Protein AF-A0A8X6LR07-F1 (afdb_monomer)

Mean predicted aligned error: 13.35 Å

Organism: Trichonephila clavata (NCBI:txid2740835)

Foldseek 3Di:
DDQDDPDFEAWAKWWWQAWDWDDDPHDTFIWTKTARADKDFPDWDDCVPPVDTDTDIDGDDDPDDDDDDPFEQWAPWPFWDFQCVAPVDPADDDPPPDDPGRRPPPDQDDDPVPNDRDPPRRGITIDIRDHDDDADWDFDDADPVRRMTITTDRPRGDDHGGMYIGTDGSVDDDDPPDDPHPDDDPDDCVVVVPPDPVVVVVVVVVVVVVVVVVDPDPPQDPVNVPPPPPDPDDDDDDD

InterPro domains:
  IPR000597 Large ribosomal subunit protein uL3 [PF00297] (75-145)
  IPR002136 Large ribosomal subunit protein uL4 [PF00573] (186-237)
  IPR009000 Translation protein, beta-barrel domain superfamily [SSF50447] (7-181)
  IPR019927 Large ribosomal subunit protein uL3, bacteria/organella [PTHR11229] (74-186)
  IPR023574 Large ribosomal subunit protein uL4 domain superfamily [G3DSA:3.40.1370.10] (180-239)
  IPR023574 Large ribosomal subunit protein uL4 domain superfamily [SSF52166] (181-236)

Secondary structure (DSSP, 8-state):
---S-S--PPPEEEEEEEEEEEEETTEEEEEEEEE---EEEEEEE-HHHHSS-EEEEEES--SS--S------B-----EE-HHHHH------SSSS--S-TT-----S-STTT-SPPTT----EE-S-SB----SPPEEEEETTTTEEEEESS---S-TT-EEEE---TTSPPPTT--SSS------HHHHSS---HHHHHHHHHHHHHHHHT-S-----GGGGTT--S-SSPPPPP-

Nearest PDB structures (foldseek):
  7m4y-assembly1_D  TM=9.078E-01  e=1.295E-12  Acinetobacter baumannii AB0057
  8rdw-assembly1_Af  TM=8.552E-01  e=2.802E-12  Psychrobacter urativorans
  5o60-assembly1_D  TM=9.113E-01  e=1.175E-11  Mycolicibacterium smegmatis MC2 155
  8a3l-assembly1_d  TM=9.043E-01  e=3.171E-11  Escherichia coli K-12
  8apo-assembly1_Ab  TM=7.651E-01  e=5.739E-12  Polytomella magna

Structure (mmCIF, N/CA/C/O backbone):
data_AF-A0A8X6LR07-F1
#
_entry.id   AF-A0A8X6LR07-F1
#
loop_
_atom_site.group_PDB
_atom_site.id
_atom_site.type_symbol
_atom_site.label_atom_id
_atom_site.label_alt_id
_atom_site.label_comp_id
_atom_site.label_asym_id
_atom_site.label_entity_id
_atom_site.label_seq_id
_atom_site.pdbx_PDB_ins_code
_atom_site.Cartn_x
_atom_site.Cartn_y
_atom_site.Cartn_z
_atom_site.occupancy
_atom_site.B_iso_or_equiv
_atom_site.auth_seq_id
_atom_site.auth_comp_id
_atom_site.auth_asym_id
_atom_site.auth_atom_id
_atom_site.pdbx_PDB_model_num
ATOM 1 N N . MET A 1 1 ? -17.280 -22.584 -2.045 1.00 39.88 1 MET A N 1
ATOM 2 C CA . MET A 1 1 ? -16.210 -22.107 -1.135 1.00 39.88 1 MET A CA 1
ATOM 3 C C . MET A 1 1 ? -16.835 -21.138 -0.127 1.00 39.88 1 MET A C 1
ATOM 5 O O . MET A 1 1 ? -17.135 -20.004 -0.482 1.00 39.88 1 MET A O 1
ATOM 9 N N . LYS A 1 2 ? -17.197 -21.620 1.070 1.00 32.44 2 LYS A N 1
ATOM 10 C CA . LYS A 1 2 ? -18.005 -20.866 2.048 1.00 32.44 2 LYS A CA 1
ATOM 11 C C . LYS A 1 2 ? -17.224 -19.635 2.544 1.00 32.44 2 LYS A C 1
ATOM 13 O O . LYS A 1 2 ? -16.070 -19.769 2.941 1.00 32.44 2 LYS A O 1
ATOM 18 N N . ARG A 1 3 ? -17.832 -18.439 2.472 1.00 38.81 3 ARG A N 1
ATOM 19 C CA . ARG A 1 3 ? -17.282 -17.178 3.009 1.00 38.81 3 ARG A CA 1
ATOM 20 C C . ARG A 1 3 ? -17.082 -17.346 4.515 1.00 38.81 3 ARG A C 1
ATOM 22 O O . ARG A 1 3 ? -18.041 -17.281 5.272 1.00 38.81 3 ARG A O 1
ATOM 29 N N . ILE A 1 4 ? -15.844 -17.581 4.933 1.00 44.25 4 ILE A N 1
ATOM 30 C CA . ILE A 1 4 ? -15.465 -17.597 6.345 1.00 44.25 4 ILE A CA 1
ATOM 31 C C . ILE A 1 4 ? -15.681 -16.169 6.884 1.00 44.25 4 ILE A C 1
ATOM 33 O O . ILE A 1 4 ? -14.966 -15.247 6.501 1.00 44.25 4 ILE A O 1
ATOM 37 N N . ASN A 1 5 ? -16.720 -16.023 7.711 1.00 44.06 5 ASN A N 1
ATOM 38 C CA . ASN A 1 5 ? -17.108 -14.892 8.562 1.00 44.06 5 ASN A CA 1
ATOM 39 C C . ASN A 1 5 ? -17.363 -13.521 7.896 1.00 44.06 5 ASN A C 1
ATOM 41 O O . ASN A 1 5 ? -16.462 -12.771 7.522 1.00 44.06 5 ASN A O 1
ATOM 45 N N . SER A 1 6 ? -18.654 -13.164 7.835 1.00 58.84 6 SER A N 1
ATOM 46 C CA . SER A 1 6 ? -19.187 -11.858 7.407 1.00 58.84 6 SER A CA 1
ATOM 47 C C . SER A 1 6 ? -18.943 -10.725 8.415 1.00 58.84 6 SER A C 1
ATOM 49 O O . SER A 1 6 ? -19.093 -9.555 8.068 1.00 58.84 6 SER A O 1
ATOM 51 N N . LEU A 1 7 ? -18.586 -11.050 9.658 1.00 64.88 7 LEU A N 1
ATOM 52 C CA . LEU A 1 7 ? -18.346 -10.066 10.709 1.00 64.88 7 LEU A CA 1
ATOM 53 C C . LEU A 1 7 ? -16.897 -9.585 10.632 1.00 64.88 7 LEU A C 1
ATOM 55 O O . LEU A 1 7 ? -15.956 -10.359 10.810 1.00 64.88 7 LEU A O 1
ATOM 59 N N . ARG A 1 8 ? -16.719 -8.300 10.318 1.00 74.38 8 ARG A N 1
ATOM 60 C CA . ARG A 1 8 ? -15.411 -7.648 10.227 1.00 74.38 8 ARG A CA 1
ATOM 61 C C . ARG A 1 8 ? -15.372 -6.454 11.160 1.00 74.38 8 ARG A C 1
ATOM 63 O O . ARG A 1 8 ? -16.311 -5.664 11.189 1.00 74.38 8 ARG A O 1
ATOM 70 N N . ARG A 1 9 ? -14.273 -6.330 11.899 1.00 81.25 9 ARG A N 1
ATOM 71 C CA . ARG A 1 9 ? -14.004 -5.177 12.759 1.00 81.25 9 ARG A CA 1
ATOM 72 C C . ARG A 1 9 ? -13.538 -3.996 11.913 1.00 81.25 9 ARG A C 1
ATOM 74 O O . ARG A 1 9 ? -13.079 -4.165 10.777 1.00 81.25 9 ARG A O 1
ATOM 81 N N . ILE A 1 10 ? -13.681 -2.803 12.476 1.00 84.50 10 ILE A N 1
ATOM 82 C CA . ILE A 1 10 ? -13.194 -1.567 11.868 1.00 84.50 10 ILE A CA 1
ATOM 83 C C . ILE A 1 10 ? -11.657 -1.629 11.827 1.00 84.50 10 ILE A C 1
ATOM 85 O O . ILE A 1 10 ? -11.023 -2.148 12.744 1.00 84.50 10 ILE A O 1
ATOM 89 N N . GLY A 1 11 ? -11.065 -1.174 10.721 1.00 86.38 11 GLY A N 1
ATOM 90 C CA . GLY A 1 11 ? -9.610 -1.049 10.604 1.00 86.38 11 GLY A CA 1
ATOM 91 C C . GLY A 1 11 ? -9.099 0.216 11.289 1.00 86.38 11 GLY A C 1
ATOM 92 O O . GLY A 1 11 ? -9.871 1.113 11.584 1.00 86.38 11 GLY A O 1
ATOM 93 N N . LEU A 1 12 ? -7.795 0.318 11.495 1.00 87.75 12 LEU A N 1
ATOM 94 C CA . LEU A 1 12 ? -7.136 1.510 12.015 1.00 87.75 12 LEU A CA 1
ATOM 95 C C . LEU A 1 12 ? -6.421 2.249 10.885 1.00 87.75 12 LEU A C 1
ATOM 97 O O . LEU A 1 12 ? -5.914 1.639 9.937 1.00 87.75 12 LEU A O 1
ATOM 101 N N . LEU A 1 13 ? -6.361 3.571 11.000 1.00 88.69 13 LEU A N 1
ATOM 102 C CA . LEU A 1 13 ? -5.538 4.413 10.146 1.00 88.69 13 LEU A CA 1
ATOM 103 C C . LEU A 1 13 ? -4.337 4.871 10.975 1.00 88.69 13 LEU A C 1
ATOM 105 O O . LEU A 1 13 ? -4.490 5.487 12.019 1.00 88.69 13 LEU A O 1
ATOM 109 N N . MET A 1 14 ? -3.145 4.498 10.531 1.00 91.06 14 MET A N 1
ATOM 110 C CA . MET A 1 14 ? -1.894 4.676 11.262 1.00 91.06 14 MET A CA 1
ATOM 111 C C . MET A 1 14 ? -0.860 5.380 10.385 1.00 91.06 14 MET A C 1
ATOM 113 O O . MET A 1 14 ? -1.004 5.430 9.166 1.00 91.06 14 MET A O 1
ATOM 117 N N . THR A 1 15 ? 0.220 5.868 10.980 1.00 90.44 15 THR A N 1
ATOM 118 C CA . THR A 1 15 ? 1.328 6.531 10.285 1.00 90.44 15 THR A CA 1
ATOM 119 C C . THR A 1 15 ? 2.599 5.700 10.427 1.00 90.44 15 THR A C 1
ATOM 121 O O . THR A 1 15 ? 2.918 5.210 11.509 1.00 90.44 15 THR A O 1
ATOM 124 N N . ASN A 1 16 ? 3.343 5.512 9.336 1.00 91.38 16 ASN A N 1
ATOM 125 C CA . ASN A 1 16 ? 4.607 4.774 9.377 1.00 91.38 16 ASN A CA 1
ATOM 126 C C . ASN A 1 16 ? 5.724 5.624 10.005 1.00 91.38 16 ASN A C 1
ATOM 128 O O . ASN A 1 16 ? 6.205 6.547 9.357 1.00 91.38 16 ASN A O 1
ATOM 132 N N . ILE A 1 17 ? 6.188 5.304 11.215 1.00 92.38 17 ILE A N 1
ATOM 133 C CA . ILE A 1 17 ? 7.296 6.033 11.863 1.00 92.38 17 ILE A CA 1
ATOM 134 C C . ILE A 1 17 ? 8.647 5.625 11.261 1.00 92.38 17 ILE A C 1
ATOM 136 O O . ILE A 1 17 ? 9.566 6.439 11.146 1.00 92.38 17 ILE A O 1
ATOM 140 N N . GLY A 1 18 ? 8.790 4.360 10.871 1.00 90.94 18 GLY A N 1
ATOM 141 C CA . GLY A 1 18 ? 10.028 3.819 10.330 1.00 90.94 18 GLY A CA 1
ATOM 142 C C . GLY A 1 18 ? 10.257 2.361 10.701 1.00 90.94 18 GLY A C 1
ATOM 143 O O . GLY A 1 18 ? 9.357 1.655 11.155 1.00 90.94 18 GLY A O 1
ATOM 144 N N . HIS A 1 19 ? 11.491 1.913 10.487 1.00 91.69 19 HIS A N 1
ATOM 145 C CA . HIS A 1 19 ? 11.896 0.530 10.696 1.00 91.69 19 HIS A CA 1
ATOM 146 C C . HIS A 1 19 ? 12.954 0.452 11.790 1.00 91.69 19 HIS A C 1
ATOM 148 O O . HIS A 1 19 ? 13.919 1.215 11.776 1.00 91.69 19 HIS A O 1
ATOM 154 N N . THR A 1 20 ? 12.790 -0.493 12.704 1.00 92.56 20 THR A N 1
ATOM 155 C CA . THR A 1 20 ? 13.753 -0.806 13.762 1.00 92.56 20 THR A CA 1
ATOM 156 C C . THR A 1 20 ? 13.956 -2.320 13.817 1.00 92.56 20 THR A C 1
ATOM 158 O O . THR A 1 20 ? 13.488 -3.059 12.945 1.00 92.56 20 THR A O 1
ATOM 161 N N . ALA A 1 21 ? 14.714 -2.809 14.791 1.00 91.81 21 ALA A N 1
ATOM 162 C CA . ALA A 1 21 ? 14.824 -4.234 15.046 1.00 91.81 21 ALA A CA 1
ATOM 163 C C . ALA A 1 21 ? 14.615 -4.502 16.533 1.00 91.81 21 ALA A C 1
ATOM 165 O O . ALA A 1 21 ? 15.131 -3.762 17.366 1.00 91.81 21 ALA A O 1
ATOM 166 N N . ILE A 1 22 ? 13.867 -5.559 16.837 1.00 91.12 22 ILE A N 1
ATOM 167 C CA . ILE A 1 22 ? 13.740 -6.105 18.186 1.00 91.12 22 ILE A CA 1
ATOM 168 C C . ILE A 1 22 ? 14.737 -7.257 18.295 1.00 91.12 22 ILE A C 1
ATOM 170 O O . ILE A 1 22 ? 14.814 -8.102 17.396 1.00 91.12 22 ILE A O 1
ATOM 174 N N . TYR A 1 23 ? 15.505 -7.265 19.378 1.00 91.44 23 TYR A N 1
ATOM 175 C CA . TYR A 1 23 ? 16.461 -8.315 19.704 1.00 91.44 23 TYR A CA 1
ATOM 176 C C . TYR A 1 23 ? 15.881 -9.157 20.838 1.00 91.44 23 TYR A C 1
ATOM 178 O O . TYR A 1 23 ? 15.432 -8.608 21.838 1.00 91.44 23 TYR A O 1
ATOM 186 N N . SER A 1 24 ? 15.855 -10.474 20.664 1.00 90.56 24 SER A N 1
ATOM 187 C CA . SER A 1 24 ? 15.438 -11.428 21.698 1.00 90.56 24 SER A CA 1
ATOM 188 C C . SER A 1 24 ? 16.391 -12.607 21.663 1.00 90.56 24 SER A C 1
ATOM 190 O O . SER A 1 24 ? 16.537 -13.186 20.587 1.00 90.56 24 SER A O 1
ATOM 192 N N . ASP A 1 25 ? 17.021 -12.886 22.810 1.00 83.31 25 ASP A N 1
ATOM 193 C CA . ASP A 1 25 ? 17.916 -13.975 23.258 1.00 83.31 25 ASP A CA 1
ATOM 194 C C . ASP A 1 25 ? 18.991 -14.511 22.296 1.00 83.31 25 ASP A C 1
ATOM 196 O O . ASP A 1 25 ? 20.097 -14.808 22.729 1.00 83.31 25 ASP A O 1
ATOM 200 N N . ASN A 1 26 ? 18.723 -14.604 20.993 1.00 87.12 26 ASN A N 1
ATOM 201 C CA . ASN A 1 26 ? 19.732 -14.785 19.945 1.00 87.12 26 ASN A CA 1
ATOM 202 C C . ASN A 1 26 ? 19.240 -14.444 18.519 1.00 87.12 26 ASN A C 1
ATOM 204 O O . ASN A 1 26 ? 19.823 -14.853 17.515 1.00 87.12 26 ASN A O 1
ATOM 208 N N . SER A 1 27 ? 18.118 -13.735 18.395 1.00 89.06 27 SER A N 1
ATOM 209 C CA . SER A 1 27 ? 17.454 -13.454 17.126 1.00 89.06 27 SER A CA 1
ATOM 210 C C . SER A 1 27 ? 17.188 -11.962 16.956 1.00 89.06 27 SER A C 1
ATOM 212 O O . SER A 1 27 ? 16.650 -11.287 17.835 1.00 89.06 27 SER A O 1
ATOM 214 N N . ARG A 1 28 ? 17.558 -11.438 15.783 1.00 90.62 28 ARG A N 1
ATOM 215 C CA . ARG A 1 28 ? 17.230 -10.077 15.357 1.00 90.62 28 ARG A CA 1
ATOM 216 C C . ARG A 1 28 ? 15.999 -10.120 14.463 1.00 90.62 28 ARG A C 1
ATOM 218 O O . ARG A 1 28 ? 16.060 -10.610 13.334 1.00 90.62 28 ARG A O 1
ATOM 225 N N . MET A 1 29 ? 14.891 -9.556 14.927 1.00 91.38 29 MET A N 1
ATOM 226 C CA . MET A 1 29 ? 13.673 -9.426 14.132 1.00 91.38 29 MET A CA 1
ATOM 227 C C . MET A 1 29 ? 13.531 -7.993 13.635 1.00 91.38 29 MET A C 1
ATOM 229 O O . MET A 1 29 ? 13.389 -7.064 14.421 1.00 91.38 29 MET A O 1
ATOM 233 N N . ALA A 1 30 ? 13.554 -7.806 12.316 1.00 93.12 30 ALA A N 1
ATOM 234 C CA . ALA A 1 30 ? 13.260 -6.508 11.720 1.00 93.12 30 ALA A CA 1
ATOM 235 C C . ALA A 1 30 ? 11.770 -6.176 11.897 1.00 93.12 30 ALA A C 1
ATOM 237 O O . ALA A 1 30 ? 10.917 -7.041 11.666 1.00 93.12 30 ALA A O 1
ATOM 238 N N . VAL A 1 31 ? 11.459 -4.945 12.295 1.00 94.12 31 VAL A N 1
ATOM 239 C CA . VAL A 1 31 ? 10.097 -4.488 12.582 1.00 94.12 31 VAL A CA 1
ATOM 240 C C . VAL A 1 31 ? 9.825 -3.127 11.961 1.00 94.12 31 VAL A C 1
ATOM 242 O O . VAL A 1 31 ? 10.722 -2.305 11.788 1.00 94.12 31 VAL A O 1
ATOM 245 N N . THR A 1 32 ? 8.561 -2.877 11.638 1.00 94.69 32 THR A N 1
ATOM 246 C CA . THR A 1 32 ? 8.069 -1.547 11.276 1.00 94.69 32 THR A CA 1
ATOM 247 C C . THR A 1 32 ? 7.214 -1.006 12.411 1.00 94.69 32 THR A C 1
ATOM 249 O O . THR A 1 32 ? 6.300 -1.694 12.866 1.00 94.69 32 THR A O 1
ATOM 252 N N . LEU A 1 33 ? 7.498 0.222 12.837 1.00 94.31 33 LEU A N 1
ATOM 253 C CA . LEU A 1 33 ? 6.745 0.929 13.865 1.00 94.31 33 LEU A CA 1
ATOM 254 C C . LEU A 1 33 ? 5.628 1.748 13.215 1.00 94.31 33 LEU A C 1
ATOM 256 O O . LEU A 1 33 ? 5.880 2.593 12.350 1.00 94.31 33 LEU A O 1
ATOM 260 N N . LEU A 1 34 ? 4.393 1.488 13.632 1.00 94.00 34 LEU A N 1
ATOM 261 C CA . LEU A 1 34 ? 3.204 2.204 13.184 1.00 94.00 34 LEU A CA 1
ATOM 262 C C . LEU A 1 34 ? 2.616 2.984 14.355 1.00 94.00 34 LEU A C 1
ATOM 264 O O . LEU A 1 34 ? 2.278 2.386 15.370 1.00 94.00 34 LEU A O 1
ATOM 268 N N . HIS A 1 35 ? 2.468 4.293 14.194 1.00 93.56 35 HIS A N 1
ATOM 269 C CA . HIS A 1 35 ? 1.834 5.170 15.175 1.00 93.56 35 HIS A CA 1
ATOM 270 C C . HIS A 1 35 ? 0.341 5.293 14.892 1.00 93.56 35 HIS A C 1
ATOM 272 O O . HIS A 1 35 ? -0.045 5.567 13.751 1.00 93.56 35 HIS A O 1
ATOM 278 N N . LEU A 1 36 ? -0.497 5.133 15.908 1.00 90.44 36 LEU A N 1
ATOM 279 C CA . LEU A 1 36 ? -1.899 5.511 15.836 1.00 90.44 36 LEU A CA 1
ATOM 280 C C . LEU A 1 36 ? -2.005 7.010 16.128 1.00 90.44 36 LEU A C 1
ATOM 282 O O . LEU A 1 36 ? -1.885 7.448 17.263 1.00 90.44 36 LEU A O 1
ATOM 286 N N . SER A 1 37 ? -2.194 7.801 15.075 1.00 81.06 37 SER A N 1
ATOM 287 C CA . SER A 1 37 ? -2.571 9.209 15.225 1.00 81.06 37 SER A CA 1
ATOM 288 C C . SER A 1 37 ? -4.023 9.306 15.699 1.00 81.06 37 SER A C 1
ATOM 290 O O . SER A 1 37 ? -4.774 8.343 15.562 1.00 81.06 37 SER A O 1
ATOM 292 N N . GLU A 1 38 ? -4.439 10.461 16.217 1.00 82.56 38 GLU A N 1
ATOM 293 C CA . GLU A 1 38 ? -5.835 10.682 16.603 1.00 82.56 38 GLU A CA 1
ATOM 294 C C . GLU A 1 38 ? -6.764 10.387 15.415 1.00 82.56 38 GLU A C 1
ATOM 296 O O . GLU A 1 38 ? -6.727 11.052 14.371 1.00 82.56 38 GLU A O 1
ATOM 301 N N . THR A 1 39 ? -7.548 9.316 15.549 1.00 82.44 39 THR A N 1
ATOM 302 C CA . THR A 1 39 ? -8.511 8.870 14.543 1.00 82.44 39 THR A CA 1
ATOM 303 C C . THR A 1 39 ? -9.921 9.030 15.071 1.00 82.44 39 THR A C 1
ATOM 305 O O . THR A 1 39 ? -10.253 8.483 16.121 1.00 82.44 39 THR A O 1
ATOM 308 N N . HIS A 1 40 ? -10.771 9.70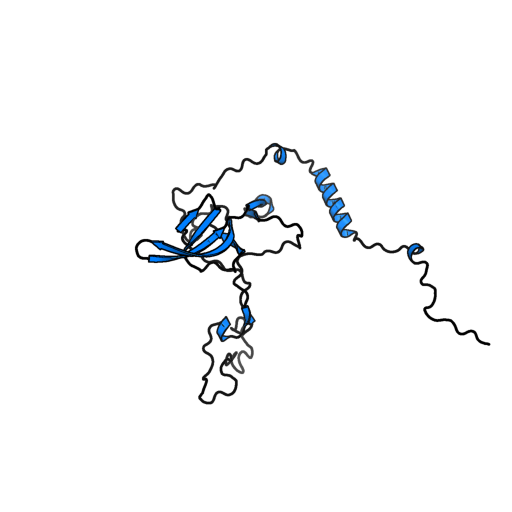1 14.306 1.00 83.12 40 HIS A N 1
ATOM 309 C CA . HIS A 1 40 ? -12.186 9.868 14.613 1.00 83.12 40 HIS A CA 1
ATOM 310 C C . HIS A 1 40 ? -13.056 9.271 13.502 1.00 83.12 40 HIS A C 1
ATOM 312 O O . HIS A 1 40 ? -12.639 9.125 12.349 1.00 83.12 40 HIS A O 1
ATOM 318 N N . ILE A 1 41 ? -14.290 8.909 13.850 1.00 84.38 41 ILE A N 1
ATOM 319 C CA . ILE A 1 41 ? -15.285 8.463 12.874 1.00 84.38 41 ILE A CA 1
ATOM 320 C C . ILE A 1 41 ? -15.887 9.705 12.216 1.00 84.38 41 ILE A C 1
ATOM 322 O O . ILE A 1 41 ? -16.467 10.545 12.895 1.00 84.38 41 ILE A O 1
ATOM 326 N N . VAL A 1 42 ? -15.745 9.815 10.896 1.00 83.44 42 VAL A N 1
ATOM 327 C CA . VAL A 1 42 ? -16.276 10.939 10.108 1.00 83.44 42 VAL A CA 1
ATOM 328 C C . VAL A 1 42 ? -17.706 10.660 9.662 1.00 83.44 42 VAL A C 1
ATOM 330 O O . VAL A 1 42 ? -18.553 11.546 9.688 1.00 83.44 42 VAL A O 1
ATOM 333 N N . ASP A 1 43 ? -17.971 9.433 9.215 1.00 79.12 43 ASP A N 1
ATOM 334 C CA . ASP A 1 43 ? -19.270 9.054 8.666 1.00 79.12 43 ASP A CA 1
ATOM 335 C C . ASP A 1 43 ? -19.482 7.540 8.761 1.00 79.12 43 ASP A C 1
ATOM 337 O O . ASP A 1 43 ? -18.531 6.751 8.729 1.00 79.12 43 ASP A O 1
ATOM 341 N N . ILE A 1 44 ? -20.743 7.128 8.837 1.00 83.38 44 ILE A N 1
ATOM 342 C CA . ILE A 1 44 ? -21.167 5.732 8.899 1.00 83.38 44 ILE A CA 1
ATOM 343 C C . ILE A 1 44 ? -22.100 5.485 7.714 1.00 83.38 44 ILE A C 1
ATOM 345 O O . ILE A 1 44 ? -23.207 6.015 7.636 1.00 83.38 44 ILE A O 1
ATOM 349 N N . LYS A 1 45 ? -21.653 4.652 6.773 1.00 81.38 45 LYS A N 1
ATOM 350 C CA . LYS A 1 45 ? -22.469 4.212 5.639 1.00 81.38 45 LYS A CA 1
ATOM 351 C C . LYS A 1 45 ? -23.238 2.962 6.041 1.00 81.38 45 LYS A C 1
ATOM 353 O O . LYS A 1 45 ? -22.623 1.939 6.338 1.00 81.38 45 LYS A O 1
ATOM 358 N N . GLY A 1 46 ? -24.563 3.070 6.046 1.00 83.62 46 GLY A N 1
ATOM 359 C CA . GLY A 1 46 ? -25.477 1.959 6.299 1.00 83.62 46 GLY A CA 1
ATOM 360 C C . GLY A 1 46 ? -25.984 1.303 5.014 1.00 83.62 46 GLY A C 1
ATOM 361 O O . GLY A 1 46 ? -26.057 1.940 3.955 1.00 83.62 46 GLY A O 1
ATOM 362 N N . GLN A 1 47 ? -26.381 0.036 5.139 1.00 84.38 47 GLN A N 1
ATOM 363 C CA . GLN A 1 47 ? -26.911 -0.796 4.059 1.00 84.38 47 GLN A CA 1
ATOM 364 C C . GLN A 1 47 ? -28.084 -0.136 3.321 1.00 84.38 47 GLN A C 1
ATOM 366 O O . GLN A 1 47 ? -28.098 -0.144 2.092 1.00 84.38 47 GLN A O 1
ATOM 371 N N . ASP A 1 48 ? -29.005 0.495 4.050 1.00 86.19 48 ASP A N 1
ATOM 372 C CA . ASP A 1 48 ? -30.271 1.005 3.501 1.00 86.19 48 ASP A CA 1
ATOM 373 C C . ASP A 1 48 ? -30.083 2.134 2.482 1.00 86.19 48 ASP A C 1
ATOM 375 O O . ASP A 1 48 ? -30.841 2.254 1.525 1.00 86.19 48 ASP A O 1
ATOM 379 N N . LYS A 1 49 ? -29.055 2.971 2.674 1.00 83.31 49 LYS A N 1
ATOM 380 C CA . LYS A 1 49 ? -28.779 4.125 1.801 1.00 83.31 49 LYS A CA 1
ATOM 381 C C . LYS A 1 49 ? -27.681 3.853 0.782 1.00 83.31 49 LYS A C 1
ATOM 383 O O . LYS A 1 49 ? -27.735 4.377 -0.325 1.00 83.31 49 LYS A O 1
ATOM 388 N N . CYS A 1 50 ? -26.645 3.107 1.170 1.00 79.19 50 CYS A N 1
ATOM 389 C CA . CYS A 1 50 ? -25.421 2.969 0.374 1.00 79.19 50 CYS A CA 1
ATOM 390 C C . CYS A 1 50 ? -25.222 1.569 -0.219 1.00 79.19 50 CYS A C 1
ATOM 392 O O . CYS A 1 50 ? -24.303 1.385 -1.012 1.00 79.19 50 CYS A O 1
ATOM 394 N N . GLY A 1 51 ? -26.046 0.583 0.149 1.00 84.81 51 GLY A N 1
ATOM 395 C CA . GLY A 1 51 ? -25.926 -0.800 -0.323 1.00 84.81 51 GLY A CA 1
ATOM 396 C C . GLY A 1 51 ? -24.782 -1.597 0.316 1.00 84.81 51 GLY A C 1
ATOM 397 O O . GLY A 1 51 ? -24.553 -2.746 -0.066 1.00 84.81 51 GLY A O 1
ATOM 398 N N . TYR A 1 52 ? -24.061 -1.014 1.277 1.00 85.12 52 TYR A N 1
ATOM 399 C CA . TYR A 1 52 ? -23.023 -1.678 2.065 1.00 85.12 52 TYR A CA 1
ATOM 400 C C . TYR A 1 52 ? -22.822 -0.991 3.421 1.00 85.12 52 TYR A C 1
ATOM 402 O O . TYR A 1 52 ? -22.972 0.226 3.542 1.00 85.12 52 TYR A O 1
ATOM 410 N N . ASN A 1 53 ? -22.408 -1.771 4.423 1.00 82.25 53 ASN A N 1
ATOM 411 C CA . ASN A 1 53 ? -21.991 -1.257 5.727 1.00 82.25 53 ASN A CA 1
ATOM 412 C C . ASN A 1 53 ? -20.499 -0.890 5.713 1.00 82.25 53 ASN A C 1
ATOM 414 O O . ASN A 1 53 ? -19.644 -1.743 5.455 1.00 82.25 53 ASN A O 1
ATOM 418 N N . SER A 1 54 ? -20.164 0.367 6.004 1.00 82.56 54 SER A N 1
ATOM 419 C CA . SER A 1 54 ? -18.775 0.808 6.187 1.00 82.56 54 SER A CA 1
ATOM 420 C C . SER A 1 54 ? -18.674 2.018 7.106 1.00 82.56 54 SER A C 1
ATOM 422 O O . SER A 1 54 ? -19.621 2.788 7.236 1.00 82.56 54 SER A O 1
ATOM 424 N N . VAL A 1 55 ? -17.499 2.212 7.698 1.00 84.44 55 VAL A N 1
ATOM 425 C CA . VAL A 1 55 ? -17.185 3.383 8.518 1.00 84.44 55 VAL A CA 1
ATOM 426 C C . VAL A 1 55 ? -16.058 4.158 7.844 1.00 84.44 55 VAL A C 1
ATOM 428 O O . VAL A 1 55 ? -15.074 3.561 7.399 1.00 84.44 55 VAL A O 1
ATOM 431 N N . ILE A 1 56 ? -16.213 5.477 7.747 1.00 84.00 56 ILE A N 1
ATOM 432 C CA . ILE A 1 56 ? -15.190 6.396 7.250 1.00 84.00 56 ILE A CA 1
ATOM 433 C C . ILE A 1 56 ? -14.421 6.935 8.451 1.00 84.00 56 ILE A C 1
ATOM 435 O O . ILE A 1 56 ? -15.007 7.506 9.369 1.00 84.00 56 ILE A O 1
ATOM 439 N N . LEU A 1 57 ? -13.104 6.750 8.426 1.00 83.44 57 LEU A N 1
ATOM 440 C CA . LEU A 1 57 ? -12.191 7.231 9.457 1.00 83.44 57 LEU A CA 1
ATOM 441 C C . LEU A 1 57 ? -11.443 8.458 8.946 1.00 83.44 57 LEU A C 1
ATOM 443 O O . LEU A 1 57 ? -10.959 8.459 7.811 1.00 83.44 57 LEU A O 1
ATOM 447 N N . GLY A 1 58 ? -11.352 9.471 9.797 1.00 81.62 58 GLY A N 1
ATOM 448 C CA . GLY A 1 58 ? -10.537 10.664 9.610 1.00 81.62 58 GLY A CA 1
ATOM 449 C C . GLY A 1 58 ? -9.349 10.632 10.559 1.00 81.62 58 GLY A C 1
ATOM 450 O O . GLY A 1 58 ? -9.436 10.071 11.650 1.00 81.62 58 GLY A O 1
ATOM 451 N N . THR A 1 59 ? -8.231 11.210 10.133 1.00 79.75 59 THR A N 1
ATOM 452 C CA . THR A 1 59 ? -7.088 11.480 11.006 1.00 79.75 59 THR A CA 1
ATOM 453 C C . THR A 1 59 ? -6.489 12.832 10.659 1.00 79.75 59 THR A C 1
ATOM 455 O O . THR A 1 59 ? -6.510 13.220 9.487 1.00 79.75 59 THR A O 1
ATOM 458 N N . GLY A 1 60 ? -5.907 13.483 11.663 1.00 76.25 60 GLY A N 1
ATOM 459 C CA . GLY A 1 60 ? -5.211 14.755 11.524 1.00 76.25 60 GLY A CA 1
ATOM 460 C C . GLY A 1 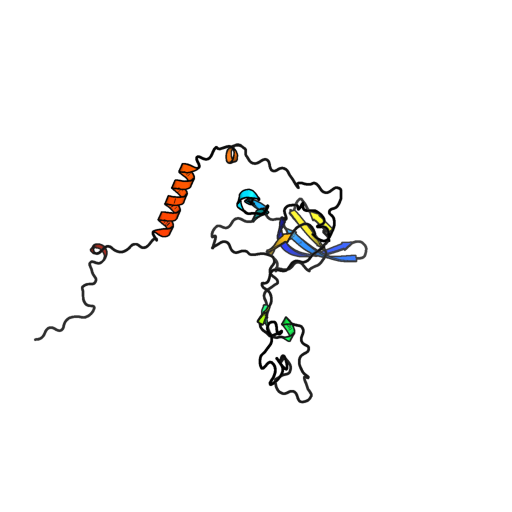60 ? -6.138 15.953 11.333 1.00 76.25 60 GLY A C 1
ATOM 461 O O . GLY A 1 60 ? -7.242 15.838 10.800 1.00 76.25 60 GLY A O 1
ATOM 462 N N . ASP A 1 61 ? -5.629 17.116 11.726 1.00 74.62 61 ASP A N 1
ATOM 463 C CA . ASP A 1 61 ? -6.288 18.401 11.535 1.00 74.62 61 ASP A CA 1
ATOM 464 C C . ASP A 1 61 ? -5.574 19.185 10.436 1.00 74.62 61 ASP A C 1
ATOM 466 O O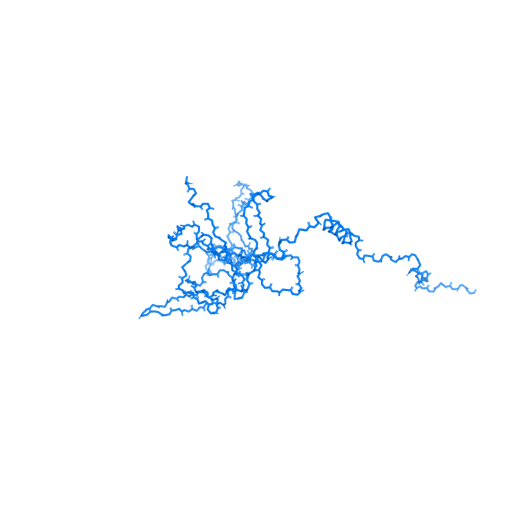 . ASP A 1 61 ? -4.370 19.445 10.498 1.00 74.62 61 ASP A O 1
ATOM 470 N N . PHE A 1 62 ? -6.318 19.572 9.401 1.00 71.19 62 PHE A N 1
ATOM 471 C CA . PHE A 1 62 ? -5.771 20.290 8.252 1.00 71.19 62 PHE A CA 1
ATOM 472 C C . PHE A 1 62 ? -6.458 21.646 8.098 1.00 71.19 62 PHE A C 1
ATOM 474 O O . PHE A 1 62 ? -7.661 21.722 7.866 1.00 71.19 62 PHE A O 1
ATOM 481 N N . LYS A 1 63 ? -5.676 22.732 8.161 1.00 71.38 63 LYS A N 1
ATOM 482 C CA . LYS A 1 63 ? -6.173 24.109 7.981 1.00 71.38 63 LYS A CA 1
ATOM 483 C C . LYS A 1 63 ? -6.599 24.405 6.535 1.00 71.38 63 LYS A C 1
ATOM 485 O O . LYS A 1 63 ? -7.570 25.117 6.311 1.00 71.38 63 LYS A O 1
ATOM 490 N N . ASN A 1 64 ? -5.878 23.844 5.561 1.00 71.88 64 ASN A N 1
ATOM 491 C CA . ASN A 1 64 ? -6.101 24.063 4.130 1.00 71.88 64 ASN A CA 1
ATOM 492 C C . ASN A 1 64 ? -6.459 22.738 3.453 1.00 71.88 64 ASN A C 1
ATOM 494 O O . ASN A 1 64 ? -5.580 21.949 3.109 1.00 71.88 64 ASN A O 1
ATOM 498 N N . ILE A 1 65 ? -7.753 22.494 3.260 1.00 61.81 65 ILE A N 1
ATOM 499 C CA . ILE A 1 65 ? -8.241 21.253 2.657 1.00 61.81 65 ILE A CA 1
ATOM 500 C C . ILE A 1 65 ? -8.464 21.488 1.159 1.00 61.81 65 ILE A C 1
ATOM 502 O O . ILE A 1 65 ? -9.427 22.136 0.747 1.00 61.81 65 ILE A O 1
ATOM 506 N N . ALA A 1 66 ? -7.570 20.953 0.322 1.00 58.69 66 ALA A N 1
ATOM 507 C CA . ALA A 1 66 ? -7.874 20.738 -1.094 1.00 58.69 66 ALA A CA 1
ATOM 508 C C . ALA A 1 66 ? -8.981 19.670 -1.231 1.00 58.69 66 ALA A C 1
ATOM 510 O O . ALA A 1 66 ? -9.272 18.960 -0.270 1.00 58.69 66 ALA A O 1
ATOM 511 N N . LYS A 1 67 ? -9.597 19.521 -2.419 1.00 55.53 67 LYS A N 1
ATOM 512 C CA . LYS A 1 67 ? -10.559 18.425 -2.692 1.00 55.53 67 LYS A CA 1
ATOM 513 C C . LYS A 1 67 ? -10.049 17.115 -2.066 1.00 55.53 67 LYS A C 1
ATOM 515 O O . LYS A 1 67 ? -8.868 16.831 -2.257 1.00 55.53 67 LYS A O 1
ATOM 520 N N . PRO A 1 68 ? -10.888 16.337 -1.357 1.00 50.62 68 PRO A N 1
ATOM 521 C CA . PRO A 1 68 ? -10.435 15.202 -0.556 1.00 50.62 68 PRO A CA 1
ATOM 522 C C . PRO A 1 68 ? -9.588 14.252 -1.407 1.00 50.62 68 PRO A C 1
ATOM 524 O O . PRO A 1 68 ? -10.091 13.589 -2.316 1.00 50.62 68 PRO A O 1
ATOM 527 N N . GLN A 1 69 ? -8.280 14.233 -1.149 1.00 55.56 69 GLN A N 1
ATOM 528 C CA . GLN A 1 69 ? -7.347 13.350 -1.832 1.00 55.56 69 GLN A CA 1
ATOM 529 C C . GLN A 1 69 ? -7.352 12.009 -1.097 1.00 55.56 69 GLN A C 1
ATOM 531 O O . GLN A 1 69 ? -7.021 11.931 0.082 1.00 55.56 69 GLN A O 1
ATOM 536 N N . LEU A 1 70 ? -7.741 10.937 -1.790 1.00 51.12 70 LEU A N 1
ATOM 537 C CA . LEU A 1 70 ? -7.558 9.574 -1.293 1.00 51.12 70 LEU A CA 1
ATOM 538 C C . LEU A 1 70 ? -6.054 9.255 -1.285 1.00 51.12 70 LEU A C 1
ATOM 540 O O . LEU A 1 70 ? -5.501 8.815 -2.298 1.00 51.12 70 LEU A O 1
ATOM 544 N N . GLU A 1 71 ? -5.378 9.457 -0.157 1.00 51.31 71 GLU A N 1
ATOM 545 C CA . GLU A 1 71 ? -4.011 8.975 0.026 1.00 51.31 71 GLU A CA 1
ATOM 546 C C . GLU A 1 71 ? -3.988 7.773 0.979 1.00 51.31 71 GLU A C 1
ATOM 548 O O . GLU A 1 71 ? -4.200 7.878 2.181 1.00 51.31 71 GLU A O 1
ATOM 553 N N . TYR A 1 72 ? -3.753 6.589 0.412 1.00 58.50 72 TYR A N 1
ATOM 554 C CA . TYR A 1 72 ? -3.530 5.339 1.143 1.00 58.50 72 TYR A CA 1
ATOM 555 C C . TYR A 1 72 ? -2.217 4.716 0.675 1.00 58.50 72 TYR A C 1
ATOM 557 O O . TYR A 1 72 ? -1.914 4.842 -0.507 1.00 58.50 72 TYR A O 1
ATOM 565 N N . LEU A 1 73 ? -1.520 3.965 1.543 1.00 56.59 73 LEU A N 1
ATOM 566 C CA . LEU A 1 73 ? -0.556 2.877 1.249 1.00 56.59 73 LEU A CA 1
ATOM 567 C C . LEU A 1 73 ? -0.018 2.832 -0.192 1.00 56.59 73 LEU A C 1
ATOM 569 O O . LEU A 1 73 ? -0.258 1.873 -0.935 1.00 56.59 73 LEU A O 1
ATOM 573 N N . LYS A 1 74 ? 0.705 3.865 -0.613 1.00 65.06 74 LYS A N 1
ATOM 574 C CA . LYS A 1 74 ? 1.303 3.918 -1.944 1.00 65.06 74 LYS A CA 1
ATOM 575 C C . LYS A 1 74 ? 2.704 3.354 -1.869 1.00 65.06 74 LYS A C 1
ATOM 577 O O . LYS A 1 74 ? 3.527 3.786 -1.066 1.00 65.06 74 LYS A O 1
ATOM 582 N N . LYS A 1 75 ? 3.019 2.409 -2.757 1.00 72.75 75 LYS A N 1
ATOM 583 C CA . LYS A 1 75 ? 4.421 2.031 -2.971 1.00 72.75 75 LYS A CA 1
ATOM 584 C C . LYS A 1 75 ? 5.208 3.291 -3.325 1.00 72.75 75 LYS A C 1
ATOM 586 O O . LYS A 1 75 ? 4.743 4.064 -4.164 1.00 72.75 75 LYS A O 1
ATOM 591 N N . LYS A 1 76 ? 6.411 3.453 -2.764 1.00 81.12 76 LYS A N 1
ATOM 592 C CA . LYS A 1 76 ? 7.320 4.551 -3.121 1.00 81.12 76 LYS A CA 1
ATOM 593 C C . LYS A 1 76 ? 7.393 4.706 -4.646 1.00 81.12 76 LYS A C 1
ATOM 595 O O . LYS A 1 76 ? 7.729 3.748 -5.352 1.00 81.12 76 LYS A O 1
ATOM 600 N N . GLY A 1 77 ? 7.015 5.887 -5.133 1.00 85.81 77 GLY A N 1
ATOM 601 C CA . GLY A 1 77 ? 7.073 6.237 -6.549 1.00 85.81 77 GLY A CA 1
ATOM 602 C C . GLY A 1 77 ? 8.514 6.197 -7.048 1.00 85.81 77 GLY A C 1
ATOM 603 O O . GLY A 1 77 ? 9.432 6.609 -6.342 1.00 85.81 77 GLY A O 1
ATOM 604 N N . LYS A 1 78 ? 8.721 5.653 -8.247 1.00 89.62 78 LYS A N 1
ATOM 605 C CA . LYS A 1 78 ? 10.030 5.605 -8.915 1.00 89.62 78 LYS A CA 1
ATOM 606 C C . LYS A 1 78 ? 10.011 6.288 -10.290 1.00 89.62 78 LYS A C 1
ATOM 608 O O . LYS A 1 78 ? 10.966 6.113 -11.037 1.00 89.62 78 LYS A O 1
ATOM 613 N N . GLY A 1 79 ? 8.946 7.030 -10.611 1.00 93.25 79 GLY A N 1
ATOM 614 C CA . GLY A 1 79 ? 8.769 7.704 -11.898 1.00 93.25 79 GLY A CA 1
ATOM 615 C C . GLY A 1 79 ? 8.625 6.728 -13.069 1.00 93.25 79 GLY A C 1
ATOM 616 O O . GLY A 1 79 ? 8.240 5.568 -12.887 1.00 93.25 79 GLY A O 1
ATOM 617 N N . PHE A 1 80 ? 8.935 7.205 -14.276 1.00 95.75 80 PHE A N 1
ATOM 618 C CA . PHE A 1 80 ? 9.034 6.368 -15.471 1.00 95.75 80 PHE A CA 1
ATOM 619 C C . PHE A 1 80 ? 10.277 5.478 -15.385 1.00 95.75 80 PHE A C 1
ATOM 621 O O . PHE A 1 80 ? 11.388 5.958 -15.177 1.00 95.75 80 PHE A O 1
ATOM 628 N N . VAL A 1 81 ? 10.101 4.167 -15.536 1.00 96.75 81 VAL A N 1
ATOM 629 C CA . VAL A 1 81 ? 11.196 3.196 -15.457 1.00 96.75 81 VAL A CA 1
ATOM 630 C C . VAL A 1 81 ? 11.209 2.263 -16.666 1.00 96.75 81 VAL A C 1
ATOM 632 O O . VAL A 1 81 ? 10.165 1.902 -17.215 1.00 96.75 81 VAL A O 1
ATOM 635 N N . GLY A 1 82 ? 12.412 1.827 -17.044 1.00 95.75 82 GLY A N 1
ATOM 636 C CA . GLY A 1 82 ? 12.621 0.823 -18.087 1.00 95.75 82 GLY A CA 1
ATOM 637 C C . GLY A 1 82 ? 12.147 -0.583 -17.694 1.00 95.75 82 GLY A C 1
ATOM 638 O O . GLY A 1 82 ? 11.868 -0.878 -16.526 1.00 95.75 82 GLY A O 1
ATOM 639 N N . VAL A 1 83 ? 12.098 -1.481 -18.680 1.00 95.81 83 VAL A N 1
ATOM 640 C CA . VAL A 1 83 ? 11.554 -2.845 -18.535 1.00 95.81 83 VAL A CA 1
ATOM 641 C C . VAL A 1 83 ? 12.288 -3.707 -17.512 1.00 95.81 83 VAL A C 1
ATOM 643 O O . VAL A 1 83 ? 11.637 -4.442 -16.773 1.00 95.81 83 VAL A O 1
ATOM 646 N N . MET A 1 84 ? 13.613 -3.570 -17.397 1.00 95.94 84 MET A N 1
ATOM 647 C CA . MET A 1 84 ? 14.412 -4.368 -16.462 1.00 95.94 84 MET A CA 1
ATOM 648 C C . MET A 1 84 ? 13.991 -4.105 -15.013 1.00 95.94 84 MET A C 1
ATOM 650 O O . MET A 1 84 ? 13.730 -5.032 -14.263 1.00 95.94 84 MET A O 1
ATOM 654 N N . LYS A 1 85 ? 13.827 -2.836 -14.623 1.00 95.25 85 LYS A N 1
ATOM 655 C CA . LYS A 1 85 ? 13.435 -2.465 -13.251 1.00 95.25 85 LYS A CA 1
ATOM 656 C C . LYS A 1 85 ? 11.947 -2.691 -12.971 1.00 95.25 85 LYS A C 1
ATOM 658 O O . LYS A 1 85 ? 11.566 -2.894 -11.821 1.00 95.25 85 LYS A O 1
ATOM 663 N N . ARG A 1 86 ? 11.093 -2.587 -13.995 1.00 94.94 86 ARG A N 1
ATOM 664 C CA . ARG A 1 86 ? 9.635 -2.721 -13.854 1.00 94.94 86 ARG A CA 1
ATOM 665 C C . ARG A 1 86 ? 9.179 -4.176 -13.811 1.00 94.94 86 ARG A C 1
ATOM 667 O O . ARG A 1 86 ? 8.293 -4.499 -13.027 1.00 94.94 86 ARG A O 1
ATOM 674 N N . HIS A 1 87 ? 9.774 -5.012 -14.659 1.00 95.44 87 HIS A N 1
ATOM 675 C CA . HIS A 1 87 ? 9.328 -6.377 -14.949 1.00 95.44 87 HIS A CA 1
ATOM 676 C C . HIS A 1 87 ? 10.421 -7.434 -14.755 1.00 95.44 87 HIS A C 1
ATOM 678 O O . HIS A 1 87 ? 10.182 -8.590 -15.091 1.00 95.44 87 HIS A O 1
ATOM 684 N N . ASN A 1 88 ? 11.589 -7.055 -14.223 1.00 95.94 88 ASN A N 1
ATOM 685 C CA . ASN A 1 88 ? 12.741 -7.935 -13.992 1.00 95.94 88 ASN A CA 1
ATOM 686 C C . ASN A 1 88 ? 13.259 -8.626 -15.269 1.00 95.94 88 ASN A C 1
ATOM 688 O O . ASN A 1 88 ? 13.650 -9.786 -15.234 1.00 95.94 88 ASN A O 1
ATOM 692 N N . PHE A 1 89 ? 13.243 -7.927 -16.410 1.00 96.25 89 PHE A N 1
ATOM 693 C CA . PHE A 1 89 ? 13.838 -8.437 -17.654 1.00 96.25 89 PHE A CA 1
ATOM 694 C C . PHE A 1 89 ? 15.370 -8.512 -17.539 1.00 96.25 89 PHE A C 1
ATOM 696 O O . PHE A 1 89 ? 15.981 -7.616 -16.954 1.00 96.25 89 PHE A O 1
ATOM 703 N N . SER A 1 90 ? 15.978 -9.541 -18.137 1.00 93.06 90 SER A N 1
ATOM 704 C CA . SER A 1 90 ? 17.423 -9.819 -18.077 1.00 93.06 90 SER A CA 1
ATOM 705 C C . SER A 1 90 ? 18.289 -8.861 -18.903 1.00 93.06 90 SER A C 1
ATOM 707 O O . SER A 1 90 ? 19.453 -8.665 -18.572 1.00 93.06 90 SER A O 1
ATOM 709 N N . GLY A 1 91 ? 17.729 -8.235 -19.943 1.00 92.44 91 GLY A N 1
ATOM 710 C CA . GLY A 1 91 ? 18.496 -7.451 -20.919 1.00 92.44 91 GLY A CA 1
ATOM 711 C C . GLY A 1 91 ? 19.212 -8.331 -21.951 1.00 92.44 91 GLY A C 1
ATOM 712 O O . GLY A 1 91 ? 19.016 -9.547 -21.987 1.00 92.44 91 GLY A O 1
ATOM 713 N N . LEU A 1 92 ? 20.011 -7.699 -22.811 1.00 92.12 92 LEU A N 1
ATOM 714 C CA . LEU A 1 92 ? 20.846 -8.354 -23.823 1.00 92.12 92 LEU A CA 1
ATOM 715 C C . LEU A 1 92 ? 22.305 -8.452 -23.347 1.00 92.12 92 LEU A C 1
ATOM 717 O O . LEU A 1 92 ? 22.674 -7.902 -22.309 1.00 92.12 92 LEU A O 1
ATOM 721 N N . ARG A 1 93 ? 23.149 -9.152 -24.118 1.00 93.69 93 ARG A N 1
ATOM 722 C CA . ARG A 1 93 ? 24.591 -9.271 -23.839 1.00 93.69 93 ARG A CA 1
ATOM 723 C C . ARG A 1 93 ? 25.258 -7.892 -23.779 1.00 93.69 93 ARG A C 1
ATOM 725 O O . ARG A 1 93 ? 24.830 -6.962 -24.460 1.00 93.69 93 ARG A O 1
ATOM 732 N N . ALA A 1 94 ? 26.320 -7.779 -22.983 1.00 91.81 94 ALA A N 1
ATOM 733 C CA . ALA A 1 94 ? 27.071 -6.534 -22.818 1.00 91.81 94 ALA A CA 1
ATOM 734 C C . ALA A 1 94 ? 28.250 -6.400 -23.801 1.00 91.81 94 ALA A C 1
ATOM 736 O O . ALA A 1 94 ? 28.423 -5.342 -24.385 1.00 91.81 94 ALA A O 1
ATOM 737 N N . SER A 1 95 ? 29.037 -7.460 -24.010 1.00 88.69 95 SER A N 1
ATOM 738 C CA . SER A 1 95 ? 30.311 -7.403 -24.751 1.00 88.69 95 SER A CA 1
ATOM 739 C C . SER A 1 95 ? 30.254 -7.980 -26.169 1.00 88.69 95 SER A C 1
ATOM 741 O O . SER A 1 95 ? 30.874 -7.452 -27.085 1.00 88.69 95 SER A O 1
ATOM 743 N N . HIS A 1 96 ? 29.511 -9.067 -26.382 1.00 85.44 96 HIS A N 1
ATOM 744 C CA . HIS A 1 96 ? 29.552 -9.801 -27.650 1.00 85.44 96 HIS A CA 1
ATOM 745 C C . HIS A 1 96 ? 28.497 -9.304 -28.644 1.00 85.44 96 HIS A C 1
ATOM 747 O O . HIS A 1 96 ? 27.377 -9.818 -28.669 1.00 85.44 96 HIS A O 1
ATOM 753 N N . GLY A 1 97 ? 28.872 -8.310 -29.457 1.00 88.88 97 GLY A N 1
ATOM 754 C CA . GLY A 1 97 ? 28.180 -7.936 -30.700 1.00 88.88 97 GLY A CA 1
ATOM 755 C C . GLY A 1 97 ? 26.850 -7.189 -30.549 1.00 88.88 97 GLY A C 1
ATOM 756 O O . GLY A 1 97 ? 26.183 -6.930 -31.544 1.00 88.88 97 GLY A O 1
ATOM 757 N N . VAL A 1 98 ? 26.443 -6.832 -29.328 1.00 88.44 98 VAL A N 1
ATOM 758 C CA . VAL A 1 98 ? 25.243 -6.015 -29.101 1.00 88.44 98 VAL A CA 1
ATOM 759 C C . VAL A 1 98 ? 25.621 -4.544 -29.211 1.00 88.44 98 VAL A C 1
ATOM 761 O O . VAL A 1 98 ? 26.381 -4.044 -28.389 1.00 88.44 98 VAL A O 1
ATOM 764 N N . SER A 1 99 ? 25.060 -3.837 -30.187 1.00 86.56 99 SER A N 1
ATOM 765 C CA . SER A 1 99 ? 25.215 -2.389 -30.325 1.00 86.56 99 SER A CA 1
ATOM 766 C C . SER A 1 99 ? 24.025 -1.664 -29.686 1.00 86.56 99 SER A C 1
ATOM 768 O O . SER A 1 99 ? 22.879 -1.850 -30.088 1.00 86.56 99 SER A O 1
ATOM 770 N N . ILE A 1 100 ? 24.284 -0.840 -28.658 1.00 87.12 100 ILE A N 1
ATOM 771 C CA . ILE A 1 100 ? 23.349 0.138 -28.041 1.00 87.12 100 ILE A CA 1
ATOM 772 C C . ILE A 1 100 ? 22.162 -0.483 -27.260 1.00 87.12 100 ILE A C 1
ATOM 774 O O . ILE A 1 100 ? 21.615 0.128 -26.340 1.00 87.12 100 ILE A O 1
ATOM 778 N N . ALA A 1 101 ? 21.780 -1.728 -27.544 1.00 90.44 101 ALA A N 1
ATOM 779 C CA . ALA A 1 101 ? 20.541 -2.343 -27.073 1.00 90.44 101 ALA A CA 1
ATOM 780 C C . ALA A 1 101 ? 20.663 -3.170 -25.776 1.00 90.44 101 ALA A C 1
ATOM 782 O O . ALA A 1 101 ? 19.726 -3.894 -25.430 1.00 90.44 101 ALA A O 1
ATOM 783 N N . HIS A 1 102 ? 21.763 -3.056 -25.022 1.00 92.19 102 HIS A N 1
ATOM 784 C CA . HIS A 1 102 ? 22.051 -3.880 -23.830 1.00 92.19 102 HIS A CA 1
ATOM 785 C C . HIS A 1 102 ? 20.901 -3.936 -22.809 1.00 92.19 102 HIS A C 1
ATOM 787 O O . HIS A 1 102 ? 20.666 -4.961 -22.174 1.00 92.19 102 HIS A O 1
ATOM 793 N N . ARG A 1 103 ? 20.150 -2.836 -22.659 1.00 94.31 103 ARG A N 1
ATOM 794 C CA . ARG A 1 103 ? 19.032 -2.708 -21.703 1.00 94.31 103 ARG A CA 1
ATOM 795 C C . ARG A 1 103 ? 17.653 -2.663 -22.370 1.00 94.31 103 ARG A C 1
ATOM 797 O O . ARG A 1 103 ? 16.668 -2.297 -21.723 1.00 94.31 103 ARG A O 1
ATOM 804 N N . SER A 1 104 ? 17.588 -2.988 -23.660 1.00 91.00 104 SER A N 1
ATOM 805 C CA . SER A 1 104 ? 16.348 -2.994 -24.435 1.00 91.00 104 SER A CA 1
ATOM 806 C C . SER A 1 104 ? 15.418 -4.139 -24.015 1.00 91.00 104 SER A C 1
ATOM 808 O O . SER A 1 104 ? 15.813 -5.083 -23.331 1.00 91.00 104 SER A O 1
ATOM 810 N N . GLN A 1 105 ? 14.150 -4.046 -24.418 1.00 93.12 105 GLN A N 1
ATOM 811 C CA . GLN A 1 105 ? 13.131 -5.059 -24.123 1.00 93.12 105 GLN A CA 1
ATOM 812 C C . GLN A 1 105 ? 13.116 -6.240 -25.103 1.00 93.12 105 GLN A C 1
ATOM 814 O O . GLN A 1 105 ? 12.328 -7.164 -24.912 1.00 93.12 105 GLN A O 1
ATOM 819 N N . GLY A 1 106 ? 13.956 -6.203 -26.143 1.00 91.50 106 GLY A N 1
ATOM 820 C CA . GLY A 1 106 ? 13.886 -7.138 -27.262 1.00 91.50 106 GLY A CA 1
ATOM 821 C C . GLY A 1 106 ? 12.583 -6.998 -28.057 1.00 91.50 106 GLY A C 1
ATOM 822 O O . GLY A 1 106 ? 12.002 -5.913 -28.139 1.00 91.50 106 GLY A O 1
ATOM 823 N N . SER A 1 107 ? 12.122 -8.107 -28.638 1.00 91.50 107 SER A N 1
ATOM 824 C CA . SER A 1 107 ? 10.921 -8.125 -29.478 1.00 91.50 107 SER A CA 1
ATOM 825 C C . SER A 1 107 ? 9.623 -7.870 -28.695 1.00 91.50 107 SER A C 1
ATOM 827 O O . SER A 1 107 ? 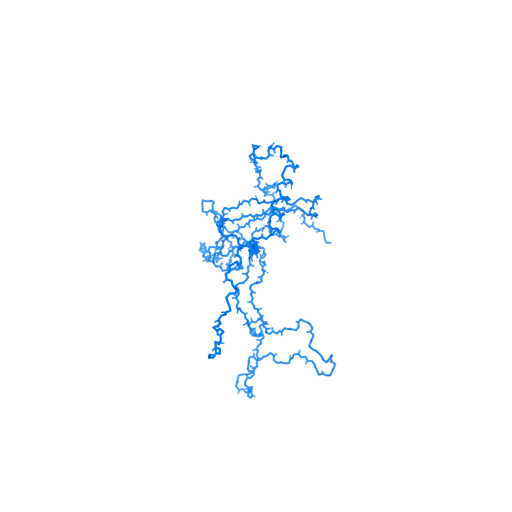9.362 -8.419 -27.615 1.00 91.50 107 SER A O 1
ATOM 829 N N . THR A 1 108 ? 8.746 -7.054 -29.278 1.00 92.44 108 THR A N 1
ATOM 830 C CA . THR A 1 108 ? 7.433 -6.712 -28.723 1.00 92.44 108 THR A CA 1
ATOM 831 C C . THR A 1 108 ? 6.314 -7.644 -29.199 1.00 92.44 108 THR A C 1
ATOM 833 O O . THR A 1 108 ? 5.325 -7.787 -28.472 1.00 92.44 108 THR A O 1
ATOM 836 N N . GLY A 1 109 ? 6.480 -8.360 -30.315 1.00 91.00 109 GLY A N 1
ATOM 837 C CA . GLY A 1 109 ? 5.443 -9.203 -30.919 1.00 91.00 109 GLY A CA 1
ATOM 838 C C . GLY A 1 109 ? 5.937 -10.060 -32.091 1.00 91.00 109 GLY A C 1
ATOM 839 O O . GLY A 1 109 ? 7.136 -10.137 -32.344 1.00 91.00 109 GLY A O 1
ATOM 840 N N . GLN A 1 110 ? 4.989 -10.723 -32.759 1.00 93.62 110 GLN A N 1
ATOM 841 C CA . GLN A 1 110 ? 5.212 -11.484 -33.996 1.00 93.62 110 GLN A CA 1
ATOM 842 C C . GLN A 1 110 ? 5.099 -10.566 -35.229 1.00 93.62 110 GLN A C 1
ATOM 844 O O . GLN A 1 110 ? 4.733 -9.400 -35.082 1.00 93.62 110 GLN A O 1
ATOM 849 N N . CYS A 1 111 ? 5.421 -11.095 -36.415 1.00 89.06 111 CYS A N 1
ATOM 850 C CA . CYS A 1 111 ? 5.391 -10.381 -37.697 1.00 89.06 111 CYS A CA 1
ATOM 851 C C . CYS A 1 111 ? 3.954 -10.194 -38.249 1.00 89.06 111 CYS A C 1
ATOM 853 O O . CYS A 1 111 ? 3.238 -9.318 -37.768 1.00 89.06 111 CYS A O 1
ATOM 855 N N . GLN A 1 112 ? 3.528 -10.998 -39.236 1.00 90.31 112 GLN A N 1
ATOM 856 C CA . GLN A 1 112 ? 2.289 -10.773 -39.998 1.00 90.31 112 GLN A CA 1
ATOM 857 C C . GLN A 1 112 ? 1.019 -11.014 -39.172 1.00 90.31 112 GLN A C 1
ATOM 859 O O . GLN A 1 112 ? 0.197 -10.114 -39.029 1.00 90.31 112 GLN A O 1
ATOM 864 N N . ASP A 1 113 ? 0.893 -12.188 -38.553 1.00 86.75 113 ASP A N 1
ATOM 865 C CA . ASP A 1 113 ? -0.249 -12.534 -37.705 1.00 86.75 113 ASP A CA 1
ATOM 866 C C . ASP A 1 113 ? 0.209 -12.554 -36.245 1.00 86.75 113 ASP A C 1
ATOM 868 O O . ASP A 1 113 ? 1.129 -13.307 -35.905 1.00 86.75 113 ASP A O 1
ATOM 872 N N . PRO A 1 114 ? -0.347 -11.726 -35.336 1.00 89.00 114 PRO A N 1
ATOM 873 C CA . PRO A 1 114 ? -1.583 -10.924 -35.387 1.00 89.00 114 PRO A CA 1
ATOM 874 C C . PRO A 1 114 ? -1.424 -9.447 -35.829 1.00 89.00 114 PRO A C 1
ATOM 876 O O . PRO A 1 114 ? -2.324 -8.645 -35.567 1.00 89.00 114 PRO A O 1
ATOM 879 N N . GLY A 1 115 ? -0.267 -9.037 -36.364 1.00 91.44 115 GLY A N 1
ATOM 880 C CA . GLY A 1 115 ? -0.029 -7.674 -36.876 1.00 91.44 115 GLY A CA 1
ATOM 881 C C . GLY A 1 115 ? -0.090 -6.549 -35.831 1.00 91.44 115 GLY A C 1
ATOM 882 O O . GLY A 1 115 ? -0.199 -5.372 -36.172 1.00 91.44 115 GLY A O 1
ATOM 883 N N . ARG A 1 116 ? -0.067 -6.883 -34.533 1.00 92.62 116 ARG A N 1
ATOM 884 C CA . ARG A 1 116 ? -0.139 -5.915 -33.428 1.00 92.62 116 ARG A CA 1
ATOM 885 C C . ARG A 1 116 ? 0.483 -6.447 -32.143 1.00 92.62 116 ARG A C 1
ATOM 887 O O . ARG A 1 116 ? 0.565 -7.651 -31.911 1.00 92.62 116 ARG A O 1
ATOM 894 N N . VAL A 1 117 ? 0.818 -5.536 -31.233 1.00 94.25 117 VAL A N 1
ATOM 895 C CA . VAL A 1 117 ? 1.217 -5.894 -29.867 1.00 94.25 117 VAL A CA 1
ATOM 896 C C . VAL A 1 117 ? -0.023 -6.199 -29.019 1.00 94.25 117 VAL A C 1
ATOM 898 O O . VAL A 1 117 ? -0.953 -5.396 -28.943 1.00 94.25 117 VAL A O 1
ATOM 901 N N . PHE A 1 118 ? -0.037 -7.353 -28.345 1.00 93.62 118 PHE A N 1
ATOM 902 C CA . PHE A 1 118 ? -1.139 -7.737 -27.459 1.00 93.62 118 PHE A CA 1
ATOM 903 C C . PHE A 1 118 ? -1.311 -6.779 -26.267 1.00 93.62 118 PHE A C 1
ATOM 905 O O . PHE A 1 118 ? -0.342 -6.271 -25.693 1.00 93.62 118 PHE A O 1
ATOM 912 N N . LYS A 1 119 ? -2.565 -6.585 -25.835 1.00 95.75 119 LYS A N 1
ATOM 913 C CA . LYS A 1 119 ? -2.884 -5.836 -24.610 1.00 95.75 119 LYS A CA 1
ATOM 914 C C . LYS A 1 119 ? -2.222 -6.505 -23.401 1.00 95.75 119 LYS A C 1
ATOM 916 O O . LYS A 1 119 ? -2.174 -7.726 -23.304 1.00 95.75 119 LYS A O 1
ATOM 921 N N . GLY A 1 120 ? -1.704 -5.698 -22.477 1.00 94.00 120 GLY A N 1
ATOM 922 C CA . GLY A 1 120 ? -0.996 -6.200 -21.294 1.00 94.00 120 GLY A CA 1
ATOM 923 C C . GLY A 1 120 ? 0.458 -6.620 -21.540 1.00 94.00 120 GLY A C 1
ATOM 924 O O . GLY A 1 120 ? 1.110 -7.088 -20.604 1.00 94.00 120 GLY A O 1
ATOM 925 N N . LYS A 1 121 ? 1.007 -6.422 -22.752 1.00 94.75 121 LYS A N 1
ATOM 926 C CA . LYS A 1 121 ? 2.441 -6.619 -23.006 1.00 94.75 121 LYS A CA 1
ATOM 927 C C . LYS A 1 121 ? 3.267 -5.791 -22.016 1.00 94.75 121 LYS A C 1
ATOM 929 O O . LYS A 1 121 ? 3.070 -4.589 -21.839 1.00 94.75 121 LYS A O 1
ATOM 934 N N . LYS A 1 122 ? 4.216 -6.457 -21.360 1.00 95.94 122 LYS A N 1
ATOM 935 C CA . LYS A 1 122 ? 5.119 -5.845 -20.384 1.00 95.94 122 LYS A CA 1
ATOM 936 C C . LYS A 1 122 ? 6.072 -4.875 -21.087 1.00 95.94 122 LYS A C 1
ATOM 938 O O . LYS A 1 122 ? 6.934 -5.302 -21.844 1.00 95.94 122 LYS A O 1
ATOM 943 N N . MET A 1 123 ? 5.910 -3.583 -20.812 1.00 96.50 123 MET A N 1
ATOM 944 C CA . MET A 1 123 ? 6.722 -2.491 -21.367 1.00 96.50 123 MET A CA 1
ATOM 945 C C . MET A 1 123 ? 7.175 -1.513 -20.276 1.00 96.50 123 MET A C 1
ATOM 947 O O . MET A 1 123 ? 6.718 -1.586 -19.126 1.00 96.50 123 MET A O 1
ATOM 951 N N . ALA A 1 124 ? 8.073 -0.592 -20.632 1.00 96.56 124 ALA A N 1
ATOM 952 C CA . ALA A 1 124 ? 8.485 0.524 -19.782 1.00 96.56 124 ALA A CA 1
ATOM 953 C C . ALA A 1 124 ? 7.285 1.399 -19.372 1.00 96.56 124 ALA A C 1
ATOM 955 O O . ALA A 1 124 ? 6.217 1.348 -19.982 1.00 96.56 124 ALA A O 1
ATOM 956 N N . GLY A 1 125 ? 7.415 2.142 -18.276 1.00 95.88 125 GLY A N 1
ATOM 957 C CA . GLY A 1 125 ? 6.349 3.019 -17.792 1.00 95.88 125 GLY A CA 1
ATOM 958 C C . GLY A 1 125 ? 6.470 3.370 -16.318 1.00 95.88 125 GLY A C 1
ATOM 959 O O . GLY A 1 125 ? 7.447 3.015 -15.661 1.00 95.88 125 GLY A O 1
ATOM 960 N N . HIS A 1 126 ? 5.461 4.063 -15.793 1.00 95.38 126 HIS A N 1
ATOM 961 C CA . HIS A 1 126 ? 5.454 4.518 -14.406 1.00 95.38 126 HIS A CA 1
ATOM 962 C C . HIS A 1 126 ? 5.441 3.340 -13.411 1.00 95.38 126 HIS A C 1
ATOM 964 O O . HIS A 1 126 ? 4.647 2.403 -13.547 1.00 95.38 126 HIS A O 1
ATOM 970 N N . LEU A 1 127 ? 6.315 3.382 -12.400 1.00 93.56 127 LEU A N 1
ATOM 971 C CA . LEU A 1 127 ? 6.407 2.375 -11.338 1.00 93.56 127 LEU A CA 1
ATOM 972 C C . LEU A 1 127 ? 6.239 3.004 -9.955 1.00 93.56 127 LEU A C 1
ATOM 974 O O . LEU A 1 127 ? 6.882 3.994 -9.614 1.00 93.56 127 LEU A O 1
ATOM 978 N N . GLY A 1 128 ? 5.442 2.345 -9.117 1.00 89.88 128 GLY A N 1
ATOM 979 C CA . GLY A 1 128 ? 5.099 2.834 -7.782 1.00 89.88 128 GLY A CA 1
ATOM 980 C C . GLY A 1 128 ? 3.865 3.731 -7.820 1.00 89.88 128 GLY A C 1
ATOM 981 O O . GLY A 1 128 ? 3.145 3.736 -8.812 1.00 89.88 128 GLY A O 1
ATOM 982 N N . ASN A 1 129 ? 3.597 4.438 -6.721 1.00 86.44 129 ASN A N 1
ATOM 983 C CA . ASN A 1 129 ? 2.388 5.248 -6.515 1.00 86.44 129 ASN A CA 1
ATOM 984 C C . ASN A 1 129 ? 1.061 4.463 -6.634 1.00 86.44 129 ASN A C 1
ATOM 986 O O . ASN A 1 129 ? -0.011 5.047 -6.750 1.00 86.44 129 ASN A O 1
ATOM 990 N N . ASN A 1 130 ? 1.134 3.132 -6.572 1.00 86.44 130 ASN A N 1
ATOM 991 C CA . ASN A 1 130 ? -0.022 2.242 -6.594 1.00 86.44 130 ASN A CA 1
ATOM 992 C C . ASN A 1 130 ? -0.290 1.716 -5.184 1.00 86.44 130 ASN A C 1
ATOM 994 O O . ASN A 1 130 ? 0.657 1.477 -4.423 1.00 86.44 130 ASN A O 1
ATOM 998 N N . ARG A 1 131 ? -1.570 1.490 -4.867 1.00 86.00 131 ARG A N 1
ATOM 999 C CA . ARG A 1 131 ? -1.993 0.887 -3.601 1.00 86.00 131 ARG A CA 1
ATOM 1000 C C . ARG A 1 131 ? -1.577 -0.580 -3.549 1.00 86.00 131 ARG A C 1
ATOM 1002 O O . ARG A 1 131 ? -1.906 -1.347 -4.451 1.00 86.00 131 ARG A O 1
ATOM 1009 N N . ILE A 1 132 ? -0.883 -0.974 -2.485 1.00 88.75 132 ILE A N 1
ATOM 1010 C CA . ILE A 1 132 ? -0.480 -2.367 -2.245 1.00 88.75 132 ILE A CA 1
ATOM 1011 C C . ILE A 1 132 ? -0.915 -2.779 -0.843 1.00 88.75 132 ILE A C 1
ATOM 1013 O O . ILE A 1 132 ? -0.913 -1.975 0.084 1.00 88.75 132 ILE A O 1
ATOM 1017 N N . THR A 1 133 ? -1.288 -4.048 -0.687 1.00 89.69 133 THR A N 1
ATOM 1018 C CA . THR A 1 133 ? -1.592 -4.646 0.615 1.00 89.69 133 THR A CA 1
ATOM 1019 C C . THR A 1 133 ? -0.643 -5.800 0.886 1.00 89.69 133 THR A C 1
ATOM 1021 O O . THR A 1 133 ? -0.589 -6.739 0.091 1.00 89.69 133 THR A O 1
ATOM 1024 N N . VAL A 1 134 ? 0.038 -5.767 2.026 1.00 91.31 134 VAL A N 1
ATOM 1025 C CA . VAL A 1 134 ? 0.745 -6.933 2.565 1.00 91.31 134 VAL A CA 1
ATOM 1026 C C . VAL A 1 134 ? -0.178 -7.618 3.565 1.00 91.31 134 VAL A C 1
ATOM 1028 O O . VAL A 1 134 ? -0.842 -6.959 4.360 1.00 91.31 134 VAL A O 1
ATOM 1031 N N . GLN A 1 135 ? -0.303 -8.938 3.458 1.00 90.31 135 GLN A N 1
ATOM 1032 C CA . GLN A 1 135 ? -1.274 -9.724 4.221 1.00 90.31 135 GLN A CA 1
ATOM 1033 C C . GLN A 1 135 ? -0.564 -10.583 5.267 1.00 90.31 135 GLN A C 1
ATOM 1035 O O . GLN A 1 135 ? 0.583 -10.970 5.067 1.00 90.31 135 GLN A O 1
ATOM 1040 N N . ASN A 1 136 ? -1.281 -10.929 6.340 1.00 90.62 136 ASN A N 1
ATOM 1041 C CA . ASN A 1 136 ? -0.837 -11.870 7.378 1.00 90.62 136 ASN A CA 1
ATOM 1042 C C . ASN A 1 136 ? 0.458 -11.452 8.101 1.00 90.62 136 ASN A C 1
ATOM 1044 O O . ASN A 1 136 ? 1.269 -12.299 8.474 1.00 90.62 136 ASN A O 1
ATOM 1048 N N . MET A 1 137 ? 0.650 -10.147 8.293 1.00 91.00 137 MET A N 1
ATOM 1049 C CA . MET A 1 137 ? 1.739 -9.623 9.115 1.00 91.00 137 MET A CA 1
ATOM 1050 C C . MET A 1 137 ? 1.432 -9.901 10.591 1.00 91.00 137 MET A C 1
ATOM 1052 O O . MET A 1 137 ? 0.287 -9.751 11.018 1.00 91.00 137 MET A O 1
ATOM 1056 N N . LYS A 1 138 ? 2.443 -10.315 11.359 1.00 91.88 138 LYS A N 1
ATOM 1057 C CA . LYS A 1 138 ? 2.313 -10.512 12.808 1.00 91.88 138 LYS A CA 1
ATOM 1058 C C . LYS A 1 138 ? 2.577 -9.196 13.533 1.00 91.88 138 LYS A C 1
ATOM 1060 O O . LYS A 1 138 ? 3.522 -8.493 13.178 1.00 91.88 138 LYS A O 1
ATOM 1065 N N . ILE A 1 139 ? 1.774 -8.903 14.547 1.00 92.88 139 ILE A N 1
ATOM 1066 C CA . ILE A 1 139 ? 2.075 -7.874 15.544 1.00 92.88 139 ILE A CA 1
ATOM 1067 C C . ILE A 1 139 ? 2.985 -8.528 16.588 1.00 92.88 139 ILE A C 1
ATOM 1069 O O . ILE A 1 139 ? 2.718 -9.661 16.985 1.00 92.88 139 ILE A O 1
ATOM 1073 N N . LEU A 1 140 ? 4.088 -7.873 16.946 1.00 92.50 140 LEU A N 1
ATOM 1074 C CA . LEU A 1 140 ? 5.069 -8.401 17.903 1.00 92.50 140 LEU A CA 1
ATOM 1075 C C . LEU A 1 140 ? 4.929 -7.752 19.273 1.00 92.50 140 LEU A C 1
ATOM 1077 O O . LEU A 1 140 ? 4.954 -8.450 20.278 1.00 92.50 140 LEU A O 1
ATOM 1081 N N . SER A 1 141 ? 4.755 -6.436 19.300 1.00 91.31 141 SER A N 1
ATOM 1082 C CA . SER A 1 141 ? 4.509 -5.681 20.520 1.00 91.31 141 SER A CA 1
ATOM 1083 C C . SER A 1 141 ? 3.535 -4.543 20.247 1.00 91.31 141 SER A C 1
ATOM 1085 O O . SER A 1 141 ? 3.394 -4.068 19.111 1.00 91.31 141 SER A O 1
ATOM 1087 N N . ILE A 1 142 ? 2.836 -4.148 21.302 1.00 93.19 142 ILE A N 1
ATOM 1088 C CA . ILE A 1 142 ? 1.917 -3.019 21.329 1.00 93.19 142 ILE A CA 1
ATOM 1089 C C . ILE A 1 142 ? 2.343 -2.173 22.518 1.00 93.19 142 ILE A C 1
ATOM 1091 O O . ILE A 1 142 ? 2.465 -2.690 23.625 1.00 93.19 142 ILE A O 1
ATOM 1095 N N . ASP A 1 143 ? 2.587 -0.899 22.262 1.00 93.56 143 ASP A N 1
ATOM 1096 C CA . ASP A 1 143 ? 2.857 0.104 23.276 1.00 93.56 143 ASP A CA 1
ATOM 1097 C C . ASP A 1 143 ? 1.652 1.046 23.331 1.00 93.56 143 ASP A C 1
ATOM 1099 O O . ASP A 1 143 ? 1.362 1.770 22.372 1.00 93.56 143 ASP A O 1
ATOM 1103 N N . HIS A 1 144 ? 0.912 0.971 24.435 1.00 90.38 144 HIS A N 1
ATOM 1104 C CA . HIS A 1 144 ? -0.301 1.753 24.638 1.00 90.38 144 HIS A CA 1
ATOM 1105 C C . HIS A 1 144 ? -0.009 3.205 25.016 1.00 90.38 144 HIS A C 1
ATOM 1107 O O . HIS A 1 144 ? -0.770 4.079 24.610 1.00 90.38 144 HIS A O 1
ATOM 1113 N N . GLU A 1 145 ? 1.086 3.473 25.729 1.00 91.88 145 GLU A N 1
ATOM 1114 C CA . GLU A 1 145 ? 1.437 4.823 26.181 1.00 91.88 145 GLU A CA 1
ATOM 1115 C C . GLU A 1 145 ? 1.800 5.702 24.989 1.00 91.88 145 GLU A C 1
ATOM 1117 O O . GLU A 1 145 ? 1.281 6.804 24.825 1.00 91.88 145 GLU A O 1
ATOM 1122 N N . ASN A 1 146 ? 2.620 5.162 24.088 1.00 89.62 146 ASN A N 1
ATOM 1123 C CA . ASN A 1 146 ? 3.044 5.869 22.883 1.00 89.62 146 ASN A CA 1
ATOM 1124 C C . ASN A 1 146 ? 2.113 5.634 21.685 1.00 89.62 146 ASN A C 1
ATOM 1126 O O . ASN A 1 146 ? 2.369 6.150 20.598 1.00 89.62 146 ASN A O 1
ATOM 1130 N N . SER A 1 147 ? 1.047 4.838 21.844 1.00 92.69 147 SER A N 1
ATOM 1131 C CA . SER A 1 147 ? 0.127 4.470 20.758 1.00 92.69 147 SER A CA 1
ATOM 1132 C C . SER A 1 147 ? 0.846 3.887 19.526 1.00 92.69 147 SER A C 1
ATOM 1134 O O . SER A 1 147 ? 0.482 4.149 18.374 1.00 92.69 147 SER A O 1
ATOM 1136 N N . VAL A 1 148 ? 1.888 3.077 19.752 1.00 93.44 148 VAL A N 1
ATOM 1137 C CA . VAL A 1 148 ? 2.717 2.466 18.702 1.00 93.44 148 VAL A CA 1
ATOM 1138 C C . VAL A 1 148 ? 2.501 0.958 18.639 1.00 93.44 148 VAL A C 1
ATOM 1140 O O . VAL A 1 148 ? 2.456 0.255 19.644 1.00 93.44 148 VAL A O 1
ATOM 1143 N N . ILE A 1 149 ? 2.428 0.428 17.420 1.00 94.44 149 ILE A N 1
ATOM 1144 C CA . ILE A 1 149 ? 2.390 -1.010 17.155 1.00 94.44 149 ILE A CA 1
ATOM 1145 C C . ILE A 1 149 ? 3.638 -1.407 16.370 1.00 94.44 149 ILE A C 1
ATOM 1147 O O . ILE A 1 149 ? 3.926 -0.839 15.311 1.00 94.44 149 ILE A O 1
ATOM 1151 N N . ALA A 1 150 ? 4.352 -2.426 16.851 1.00 93.88 150 ALA A N 1
ATOM 1152 C CA . ALA A 1 150 ? 5.469 -3.026 16.134 1.00 93.88 150 ALA A CA 1
ATOM 1153 C C . ALA A 1 150 ? 4.987 -4.213 15.293 1.00 93.88 150 ALA A C 1
ATOM 1155 O O . ALA A 1 150 ? 4.551 -5.251 15.805 1.00 93.88 150 ALA A O 1
ATOM 1156 N N . VAL A 1 151 ? 5.094 -4.079 13.974 1.00 94.44 151 VAL A N 1
ATOM 1157 C CA . VAL A 1 151 ? 4.706 -5.117 13.016 1.00 94.44 151 VAL A CA 1
ATOM 1158 C C . VAL A 1 151 ? 5.948 -5.820 12.481 1.00 94.44 151 VAL A C 1
ATOM 1160 O O . VAL A 1 151 ? 6.922 -5.175 12.095 1.00 94.44 151 VAL A O 1
ATOM 1163 N N . LYS A 1 152 ? 5.913 -7.154 12.410 1.00 93.12 152 LYS A N 1
ATOM 1164 C CA . LYS A 1 152 ? 7.020 -7.966 11.896 1.00 93.12 152 LYS A CA 1
ATOM 1165 C C . LYS A 1 152 ? 7.340 -7.631 10.434 1.00 93.12 152 LYS A C 1
ATOM 1167 O O . LYS A 1 152 ? 6.483 -7.747 9.559 1.00 93.12 152 LYS A O 1
ATOM 1172 N N . GLY A 1 153 ? 8.614 -7.358 10.168 1.00 88.06 153 GLY A N 1
ATOM 1173 C CA . GLY A 1 153 ? 9.197 -7.134 8.848 1.00 88.06 153 GLY A CA 1
ATOM 1174 C C . GLY A 1 153 ? 9.202 -5.670 8.405 1.00 88.06 153 GLY A C 1
ATOM 1175 O O . GLY A 1 153 ? 8.471 -4.834 8.926 1.00 88.06 153 GLY A O 1
ATOM 1176 N N . ASN A 1 154 ? 9.994 -5.384 7.368 1.00 78.69 154 ASN A N 1
ATOM 1177 C CA . ASN A 1 154 ? 10.146 -4.041 6.778 1.00 78.69 154 ASN A CA 1
ATOM 1178 C C . ASN A 1 154 ? 9.228 -3.814 5.568 1.00 78.69 154 ASN A C 1
ATOM 1180 O O . ASN A 1 154 ? 9.439 -2.906 4.769 1.00 78.69 154 ASN A O 1
ATOM 1184 N N . ASN A 1 155 ? 8.233 -4.679 5.376 1.00 79.00 155 ASN A N 1
ATOM 1185 C CA . ASN A 1 155 ? 7.468 -4.746 4.134 1.00 79.00 155 ASN A CA 1
ATOM 1186 C C . ASN A 1 155 ? 6.204 -3.868 4.149 1.00 79.00 155 ASN A C 1
ATOM 1188 O O . ASN A 1 155 ? 5.283 -4.103 3.371 1.00 79.00 155 ASN A O 1
ATOM 1192 N N . VAL A 1 156 ? 6.120 -2.873 5.036 1.00 89.00 156 VAL A N 1
ATOM 1193 C CA . VAL A 1 156 ? 4.999 -1.925 5.020 1.00 89.00 156 VAL A CA 1
ATOM 1194 C C . VAL A 1 156 ? 5.176 -0.980 3.826 1.00 89.00 156 VAL A C 1
ATOM 1196 O O . VAL A 1 156 ? 6.203 -0.307 3.724 1.00 89.00 156 VAL A O 1
ATOM 1199 N N . PRO A 1 157 ? 4.216 -0.925 2.886 1.00 87.94 157 PRO A N 1
ATOM 1200 C CA . PRO A 1 157 ? 4.366 -0.109 1.695 1.00 87.94 157 PRO A CA 1
ATOM 1201 C C . PRO A 1 157 ? 4.144 1.362 2.041 1.00 87.94 157 PRO A C 1
ATOM 1203 O O . PRO A 1 157 ? 3.123 1.727 2.613 1.00 87.94 157 PRO A O 1
ATOM 1206 N N . GLY A 1 158 ? 5.091 2.205 1.651 1.00 85.75 158 GLY A N 1
ATOM 1207 C CA . GLY A 1 158 ? 5.034 3.630 1.942 1.00 85.75 158 GLY A CA 1
ATOM 1208 C C . GLY A 1 158 ? 6.424 4.216 2.102 1.00 85.75 158 GLY A C 1
ATOM 1209 O O . GLY A 1 158 ? 7.431 3.522 1.944 1.00 85.75 158 GLY A O 1
ATOM 1210 N N . PHE A 1 159 ? 6.471 5.506 2.391 1.00 86.81 159 PHE A N 1
ATOM 1211 C CA . PHE A 1 159 ? 7.657 6.186 2.902 1.00 86.81 159 PHE A CA 1
ATOM 1212 C C . PHE A 1 159 ? 7.444 6.473 4.398 1.00 86.81 159 PHE A C 1
ATOM 1214 O O . PHE A 1 159 ? 6.350 6.268 4.924 1.00 86.81 159 PHE A O 1
ATOM 1221 N N . LYS A 1 160 ? 8.486 6.902 5.112 1.00 88.12 160 LYS A N 1
ATOM 1222 C CA . LYS A 1 160 ? 8.323 7.360 6.499 1.00 88.12 160 LYS A CA 1
ATOM 1223 C C . LYS A 1 160 ? 7.314 8.517 6.537 1.00 88.12 160 LYS A C 1
ATOM 1225 O O . LYS A 1 160 ? 7.359 9.382 5.675 1.00 88.12 160 LYS A O 1
ATOM 1230 N N . ASN A 1 161 ? 6.420 8.513 7.512 1.00 88.25 161 ASN A N 1
ATOM 1231 C CA . ASN A 1 161 ? 5.285 9.419 7.698 1.00 88.25 161 ASN A CA 1
ATOM 1232 C C . ASN A 1 161 ? 4.127 9.260 6.697 1.00 88.25 161 ASN A C 1
ATOM 1234 O O . ASN A 1 161 ? 3.215 10.078 6.689 1.00 88.25 161 ASN A O 1
ATOM 1238 N N . SER A 1 162 ? 4.106 8.210 5.869 1.00 87.75 162 SER A N 1
ATOM 1239 C CA . SER A 1 162 ? 2.926 7.922 5.046 1.00 87.75 162 SER A CA 1
ATOM 1240 C C . SER A 1 162 ? 1.828 7.227 5.853 1.00 87.75 162 SER A C 1
ATOM 1242 O O . SER A 1 162 ? 2.135 6.377 6.696 1.00 87.75 162 SER A O 1
ATOM 1244 N N . TYR A 1 163 ? 0.566 7.491 5.513 1.00 88.12 163 TYR A N 1
ATOM 1245 C CA . TYR A 1 163 ? -0.579 6.806 6.108 1.00 88.12 163 TYR A CA 1
ATOM 1246 C C . TYR A 1 163 ? -0.718 5.346 5.648 1.00 88.12 163 TYR A C 1
ATOM 1248 O O . TYR A 1 163 ? -0.621 4.997 4.464 1.00 88.12 163 TYR A O 1
ATOM 1256 N N . VAL A 1 164 ? -1.008 4.486 6.617 1.00 89.44 164 VAL A N 1
ATOM 1257 C CA . VAL A 1 164 ? -1.121 3.037 6.520 1.00 89.44 164 VAL A CA 1
ATOM 1258 C C . VAL A 1 164 ? -2.476 2.618 7.072 1.00 89.44 164 VAL A C 1
ATOM 1260 O O . V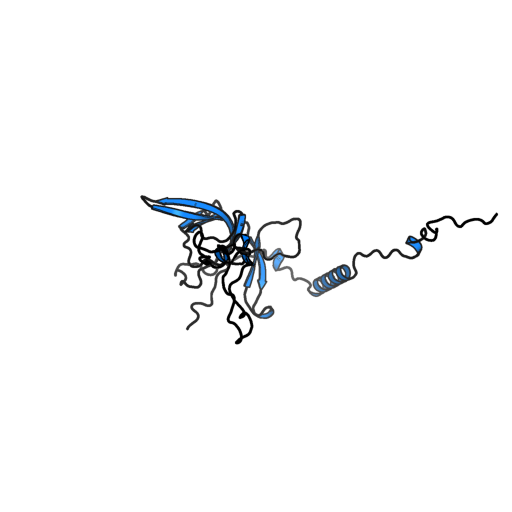AL A 1 164 ? -2.819 2.912 8.210 1.00 89.44 164 VAL A O 1
ATOM 1263 N N . PHE A 1 165 ? -3.245 1.887 6.270 1.00 89.75 165 PHE A N 1
ATOM 1264 C CA . PHE A 1 165 ? -4.493 1.287 6.729 1.00 89.75 165 PHE A CA 1
ATOM 1265 C C . PHE A 1 165 ? -4.242 -0.133 7.244 1.00 89.75 165 PHE A C 1
ATOM 1267 O O . PHE A 1 165 ? -3.875 -1.022 6.465 1.00 89.75 165 PHE A O 1
ATOM 1274 N N . VAL A 1 166 ? -4.453 -0.347 8.539 1.00 90.44 166 VAL A N 1
ATOM 1275 C CA . VAL A 1 166 ? -4.268 -1.628 9.226 1.00 90.44 166 VAL A CA 1
ATOM 1276 C C . VAL A 1 166 ? -5.631 -2.236 9.522 1.00 90.44 166 VAL A C 1
ATOM 1278 O O . VAL A 1 166 ? -6.564 -1.557 9.923 1.00 90.44 166 VAL A O 1
ATOM 1281 N N . ARG A 1 167 ? -5.782 -3.535 9.294 1.00 89.06 167 ARG A N 1
ATOM 1282 C CA . ARG A 1 167 ? -7.020 -4.261 9.585 1.00 89.06 167 ARG A CA 1
ATOM 1283 C C . ARG A 1 167 ? -6.712 -5.723 9.837 1.00 89.06 167 ARG A C 1
ATOM 1285 O O . ARG A 1 167 ? -5.664 -6.214 9.410 1.00 89.06 167 ARG A O 1
ATOM 1292 N N . ASP A 1 168 ? -7.677 -6.424 10.411 1.00 89.25 168 ASP A N 1
ATOM 1293 C CA . ASP A 1 168 ? -7.582 -7.866 10.596 1.00 89.25 168 ASP A CA 1
ATOM 1294 C C . ASP A 1 168 ? -7.320 -8.606 9.276 1.00 89.25 168 ASP A C 1
ATOM 1296 O O . ASP A 1 168 ? -7.776 -8.223 8.182 1.00 89.25 168 ASP A O 1
ATOM 1300 N N . ALA A 1 169 ? -6.562 -9.694 9.381 1.00 89.69 169 ALA A N 1
ATOM 1301 C CA . ALA A 1 169 ? -6.211 -10.539 8.255 1.00 89.69 169 ALA A CA 1
ATOM 1302 C C . ALA A 1 169 ? -7.440 -11.312 7.748 1.00 89.69 169 ALA A C 1
ATOM 1304 O O . ALA A 1 169 ? -8.039 -12.086 8.478 1.00 89.69 169 ALA A O 1
ATOM 1305 N N . VAL A 1 170 ? -7.783 -11.170 6.459 1.00 86.94 170 VAL A N 1
ATOM 1306 C CA . VAL A 1 170 ? -8.959 -11.866 5.875 1.00 86.94 170 VAL A CA 1
ATOM 1307 C C . VAL A 1 170 ? -8.743 -13.374 5.769 1.00 86.94 170 VAL A C 1
ATOM 1309 O O . VAL A 1 170 ? -9.690 -14.147 5.785 1.00 86.94 170 VAL A O 1
ATOM 1312 N N . LYS A 1 171 ? -7.489 -13.795 5.580 1.00 87.75 171 LYS A N 1
ATOM 1313 C CA . LYS A 1 171 ? -7.128 -15.186 5.274 1.00 87.75 171 LYS A CA 1
ATOM 1314 C C . LYS A 1 171 ? -6.841 -16.023 6.523 1.00 87.75 171 LYS A C 1
ATOM 1316 O O . LYS A 1 171 ? -6.407 -17.164 6.396 1.00 87.75 171 LYS A O 1
ATOM 1321 N N . LYS A 1 172 ? -7.017 -15.456 7.716 1.00 86.75 172 LYS A N 1
ATOM 1322 C CA . LYS A 1 172 ? -6.834 -16.142 8.993 1.00 86.75 172 LYS A CA 1
ATOM 1323 C C . LYS A 1 172 ? -8.107 -15.989 9.811 1.00 86.75 172 LYS A C 1
ATOM 1325 O O . LYS A 1 172 ? -8.757 -14.951 9.750 1.00 86.75 172 LYS A O 1
ATOM 1330 N N . SER A 1 173 ? -8.466 -17.042 10.534 1.00 84.19 173 SER A N 1
ATOM 1331 C CA . SER A 1 173 ? -9.526 -16.957 11.528 1.00 84.19 173 SER A CA 1
ATOM 1332 C C . SER A 1 173 ? -9.108 -15.983 12.623 1.00 84.19 173 SER A C 1
ATOM 1334 O O . SER A 1 173 ? -7.931 -15.913 12.987 1.00 84.19 173 SER A O 1
ATOM 1336 N N . LEU A 1 174 ? -10.081 -15.241 13.141 1.00 82.88 174 LEU A N 1
ATOM 1337 C CA . LEU A 1 174 ? -9.893 -14.465 14.359 1.00 82.88 174 LEU A CA 1
ATOM 1338 C C . LEU A 1 174 ? -9.581 -15.415 15.521 1.00 82.88 174 LEU A C 1
ATOM 1340 O O . LEU A 1 174 ? -10.007 -16.574 15.522 1.00 82.88 174 LEU A O 1
ATOM 1344 N N . HIS A 1 175 ? -8.814 -14.922 16.489 1.00 83.94 175 HIS A N 1
ATOM 1345 C CA . HIS A 1 175 ? -8.630 -15.624 17.753 1.00 83.94 175 HIS A CA 1
ATOM 1346 C C . HIS A 1 175 ? -9.955 -15.621 18.536 1.00 83.94 175 HIS A C 1
ATOM 1348 O O . HIS A 1 175 ? -10.757 -14.700 18.372 1.00 83.94 175 HIS A O 1
ATOM 1354 N N . LYS A 1 176 ? -10.210 -16.660 19.339 1.00 84.19 176 LYS A N 1
ATOM 1355 C CA . LYS A 1 176 ? -11.507 -16.858 20.014 1.00 84.19 176 LYS A CA 1
ATOM 1356 C C . LYS A 1 176 ? -11.823 -15.735 21.005 1.00 84.19 176 LYS A C 1
ATOM 1358 O O . LYS A 1 176 ? -12.943 -15.247 21.028 1.00 84.19 176 LYS A O 1
ATOM 1363 N N . ASP A 1 177 ? -10.803 -15.272 21.717 1.00 85.00 177 ASP A N 1
ATOM 1364 C CA . ASP A 1 177 ? -10.949 -14.311 22.822 1.00 85.00 177 ASP A CA 1
ATOM 1365 C C . ASP A 1 177 ? -10.955 -12.843 22.366 1.00 85.00 177 ASP A C 1
ATOM 1367 O O . ASP A 1 177 ? -10.747 -11.923 23.152 1.00 85.00 177 ASP A O 1
ATOM 1371 N N . VAL A 1 178 ? -11.122 -12.598 21.065 1.00 80.62 178 VAL A N 1
ATOM 1372 C CA . VAL A 1 178 ? -11.065 -11.242 20.520 1.00 80.62 178 VAL A CA 1
ATOM 1373 C C . VAL A 1 178 ? -12.397 -10.534 20.773 1.00 80.62 178 VAL A C 1
ATOM 1375 O O . VAL A 1 178 ? -13.424 -11.020 20.292 1.00 80.62 178 VAL A O 1
ATOM 1378 N N . PRO A 1 179 ? -12.408 -9.358 21.431 1.00 81.00 179 PRO A N 1
ATOM 1379 C CA . PRO A 1 179 ? -13.642 -8.622 21.659 1.00 81.00 179 PRO A CA 1
ATOM 1380 C C . PRO A 1 179 ? -14.258 -8.170 20.330 1.00 81.00 179 PRO A C 1
ATOM 1382 O O . PRO A 1 179 ? -13.580 -7.624 19.443 1.00 81.00 179 PRO A O 1
ATOM 1385 N N . PHE A 1 180 ? -15.562 -8.404 20.200 1.00 73.19 180 PHE A N 1
ATOM 1386 C CA . PHE A 1 180 ? -16.377 -7.963 19.076 1.00 73.19 180 PHE A CA 1
ATOM 1387 C C . PHE A 1 180 ? -17.719 -7.429 19.596 1.00 73.19 180 PHE A C 1
ATOM 1389 O O . PHE A 1 180 ? -18.468 -8.213 20.180 1.00 73.19 180 PHE A O 1
ATOM 1396 N N . PRO A 1 181 ? -18.074 -6.151 19.355 1.00 72.94 181 PRO A N 1
ATOM 1397 C CA . PRO A 1 181 ? -17.309 -5.076 18.695 1.00 72.94 181 PRO A CA 1
ATOM 1398 C C . PRO A 1 181 ? -16.138 -4.529 19.547 1.00 72.94 181 PRO A C 1
ATOM 1400 O O . PRO A 1 181 ? -16.085 -4.752 20.748 1.00 72.94 181 PRO A O 1
ATOM 1403 N N . VAL A 1 182 ? -15.193 -3.797 18.931 1.00 65.44 182 VAL A N 1
ATOM 1404 C CA . VAL A 1 182 ? -13.941 -3.287 19.570 1.00 65.44 182 VAL A CA 1
ATOM 1405 C C . VAL A 1 182 ? -14.178 -2.102 20.531 1.00 65.44 182 VAL A C 1
ATOM 1407 O O . VAL A 1 182 ? -13.249 -1.426 20.947 1.00 65.44 182 VAL A O 1
ATOM 1410 N N . GLY A 1 183 ? -15.423 -1.842 20.916 1.00 58.50 183 GLY A N 1
ATOM 1411 C CA . GLY A 1 183 ? -15.774 -0.781 21.852 1.00 58.50 183 GLY A CA 1
ATOM 1412 C C . GLY A 1 183 ? -17.175 -0.248 21.597 1.00 58.50 183 GLY A C 1
ATOM 1413 O O . GLY A 1 183 ? -17.655 -0.217 20.463 1.00 58.50 183 GLY A O 1
ATOM 1414 N N . THR A 1 184 ? -17.835 0.174 22.667 1.00 50.81 184 THR A N 1
ATOM 1415 C CA . THR A 1 184 ? -19.052 0.982 22.616 1.00 50.81 184 THR A CA 1
ATOM 1416 C C . THR A 1 184 ? -18.647 2.447 22.710 1.00 50.81 184 THR A C 1
ATOM 1418 O O . THR A 1 184 ? -18.188 2.890 23.759 1.00 50.81 184 THR A O 1
ATOM 1421 N N . ALA A 1 185 ? -18.802 3.209 21.628 1.00 51.53 185 ALA A N 1
ATOM 1422 C CA . ALA A 1 185 ? -18.692 4.661 21.704 1.00 51.53 185 ALA A CA 1
ATOM 1423 C C . ALA A 1 185 ? -20.019 5.213 22.240 1.00 51.53 185 ALA A C 1
ATOM 1425 O O . ALA A 1 185 ? -21.037 5.150 21.549 1.00 51.53 185 ALA A O 1
ATOM 1426 N N . GLN A 1 186 ? -20.023 5.740 23.466 1.00 50.19 186 GLN A N 1
ATOM 1427 C CA . GLN A 1 186 ? -21.129 6.578 23.921 1.00 50.19 186 GLN A CA 1
ATOM 1428 C C . GLN A 1 186 ? -20.995 7.934 23.227 1.00 50.19 186 GLN A C 1
ATOM 1430 O O . GLN A 1 186 ? -20.145 8.752 23.567 1.00 50.19 186 GLN A O 1
ATOM 1435 N N . LEU A 1 187 ? -21.794 8.140 22.182 1.00 55.00 187 LEU A N 1
ATOM 1436 C CA . LEU A 1 187 ? -21.893 9.435 21.522 1.00 55.00 187 LEU A CA 1
ATOM 1437 C C . LEU A 1 187 ? -22.511 10.440 22.499 1.00 55.00 187 LEU A C 1
ATOM 1439 O O . LEU A 1 187 ? -23.465 10.096 23.193 1.00 55.00 187 LEU A O 1
ATOM 1443 N N . ASN A 1 188 ? -21.995 11.674 22.543 1.00 54.94 188 ASN A N 1
ATO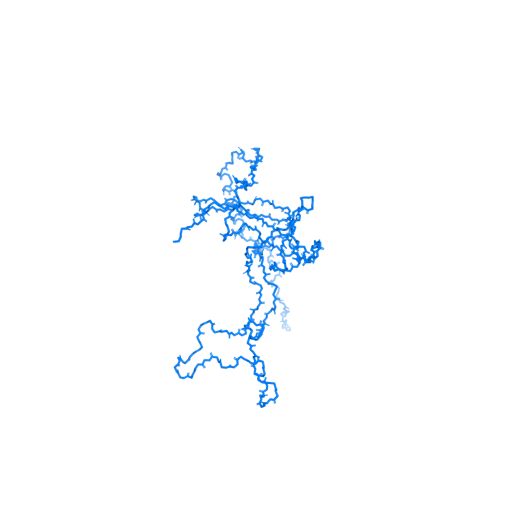M 1444 C CA . ASN A 1 188 ? -22.539 12.706 23.426 1.00 54.94 188 ASN A CA 1
ATOM 1445 C C . ASN A 1 188 ? -24.043 12.899 23.129 1.00 54.94 188 ASN A C 1
ATOM 1447 O O . ASN A 1 188 ? -24.389 13.369 22.034 1.00 54.94 188 ASN A O 1
ATOM 1451 N N . PRO A 1 189 ? -24.941 12.566 24.074 1.00 61.19 189 PRO A N 1
ATOM 1452 C CA . PRO A 1 189 ? -26.372 12.604 23.827 1.00 61.19 189 PRO A CA 1
ATOM 1453 C C . PRO A 1 189 ? -26.860 14.024 23.537 1.00 61.19 189 PRO A C 1
ATOM 1455 O O . PRO A 1 189 ? -27.822 14.165 22.795 1.00 61.19 189 PRO A O 1
ATOM 1458 N N . LEU A 1 190 ? -26.185 15.079 24.006 1.00 65.75 190 LEU A N 1
ATOM 1459 C CA . LEU A 1 190 ? -26.555 16.464 23.685 1.00 65.75 190 LEU A CA 1
ATOM 1460 C C . LEU A 1 190 ? -26.376 16.791 22.194 1.00 65.75 190 LEU A C 1
ATOM 1462 O O . LEU A 1 190 ? -27.214 17.474 21.611 1.00 65.75 190 LEU A O 1
ATOM 1466 N N . ILE A 1 191 ? -25.313 16.280 21.562 1.00 62.78 191 ILE A N 1
ATOM 1467 C CA . ILE A 1 191 ? -25.010 16.542 20.144 1.00 62.78 191 ILE A CA 1
ATOM 1468 C C . ILE A 1 191 ? -25.926 15.715 19.234 1.00 62.78 191 ILE A C 1
ATOM 1470 O O . ILE A 1 191 ? -26.442 16.225 18.240 1.00 62.78 191 ILE A O 1
ATOM 1474 N N . PHE A 1 192 ? -26.140 14.440 19.572 1.00 55.25 192 PHE A N 1
ATOM 1475 C CA . PHE A 1 192 ? -26.838 13.488 18.701 1.00 55.25 192 PHE A CA 1
ATOM 1476 C C . PHE A 1 192 ? -28.323 13.274 19.040 1.00 55.25 192 PHE A C 1
ATOM 1478 O O . PHE A 1 192 ? -29.051 12.771 18.188 1.00 55.25 192 PHE A O 1
ATOM 1485 N N . SER A 1 193 ? -28.804 13.688 20.220 1.00 60.41 193 SER A N 1
ATOM 1486 C CA . SER A 1 193 ? -30.245 13.675 20.559 1.00 60.41 193 SER A CA 1
ATOM 1487 C C . SER A 1 193 ? -30.960 14.967 20.174 1.00 60.41 193 SER A C 1
ATOM 1489 O O . SER A 1 193 ? -32.188 15.034 20.254 1.00 60.41 193 SER A O 1
ATOM 1491 N N . ALA A 1 194 ? -30.232 16.002 19.741 1.00 68.88 194 ALA A N 1
ATOM 1492 C CA . ALA A 1 194 ? -30.850 17.199 19.194 1.00 68.88 194 ALA A CA 1
ATOM 1493 C C . ALA A 1 194 ? -31.650 16.816 17.937 1.00 68.88 194 ALA A C 1
ATOM 1495 O O . ALA A 1 194 ? -31.084 16.461 16.901 1.00 68.88 194 ALA A O 1
ATOM 1496 N N . LYS A 1 195 ? -32.985 16.872 18.027 1.00 64.12 195 LYS A N 1
ATOM 1497 C CA . LYS A 1 195 ? -33.891 16.601 16.906 1.00 64.12 195 LYS A CA 1
ATOM 1498 C C . LYS A 1 195 ? -33.665 17.661 15.829 1.00 64.12 195 LYS A C 1
ATOM 1500 O O . LYS A 1 195 ? -34.221 18.756 15.888 1.00 64.12 195 LYS A O 1
ATOM 1505 N N . GLN A 1 196 ? -32.814 17.349 14.856 1.00 71.00 196 GLN A N 1
ATOM 1506 C CA . GLN A 1 196 ? -32.512 18.261 13.760 1.00 71.00 196 GLN A CA 1
ATOM 1507 C C . GLN A 1 196 ? -33.806 18.566 12.993 1.00 71.00 196 GLN A C 1
ATOM 1509 O O . GLN A 1 196 ? -34.486 17.655 12.513 1.00 71.00 196 GLN A O 1
ATOM 1514 N N . LYS A 1 197 ? -34.158 19.850 12.853 1.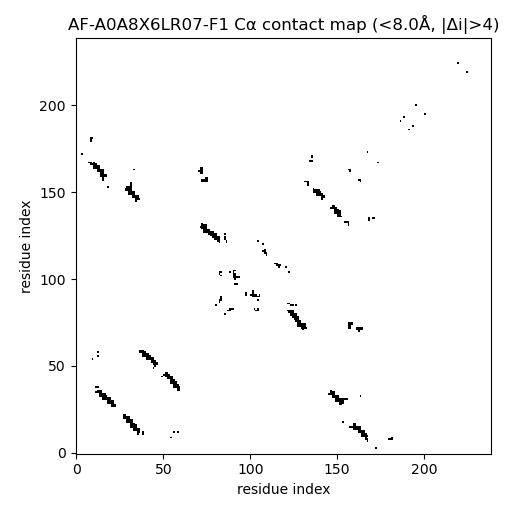00 79.69 197 LYS A N 1
ATOM 1515 C CA . LYS A 1 197 ? -35.230 20.274 11.941 1.00 79.69 197 LYS A CA 1
ATOM 1516 C C . LYS A 1 197 ? -34.729 20.122 10.505 1.00 79.69 197 LYS A C 1
ATOM 1518 O O . LYS A 1 197 ? -34.124 21.032 9.944 1.00 79.69 197 LYS A O 1
ATOM 1523 N N . LEU A 1 198 ? -34.967 18.942 9.937 1.00 78.06 198 LEU A N 1
ATOM 1524 C CA . LEU A 1 198 ? -34.440 18.519 8.638 1.00 78.06 198 LEU A CA 1
ATOM 1525 C C . LEU A 1 198 ? -34.802 19.485 7.495 1.00 78.06 198 LEU A C 1
ATOM 1527 O O . LEU A 1 198 ? -33.993 19.677 6.593 1.00 78.06 198 LEU A O 1
ATOM 1531 N N . SER A 1 199 ? -35.977 20.125 7.562 1.00 84.00 199 SER A N 1
ATOM 1532 C CA . SER A 1 199 ? -36.427 21.125 6.582 1.00 84.00 199 SER A CA 1
ATOM 1533 C C . SER A 1 199 ? -35.493 22.335 6.520 1.00 84.00 199 SER A C 1
ATOM 1535 O O . SER A 1 199 ? -34.971 22.657 5.459 1.00 84.00 199 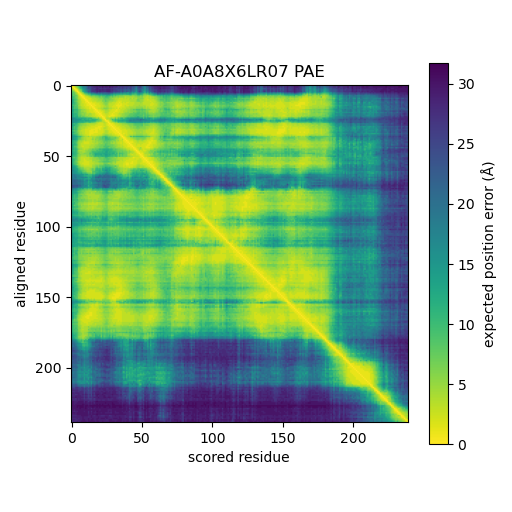SER A O 1
ATOM 1537 N N . ILE A 1 200 ? -35.196 22.932 7.676 1.00 84.19 200 ILE A N 1
ATOM 1538 C CA . ILE A 1 200 ? -34.325 24.108 7.793 1.00 84.19 200 ILE A CA 1
ATOM 1539 C C . ILE A 1 200 ? -32.915 23.777 7.302 1.00 84.19 200 ILE A C 1
ATOM 1541 O O . ILE A 1 200 ? -32.312 24.541 6.551 1.00 84.19 200 ILE A O 1
ATOM 1545 N N . LEU A 1 201 ? -32.390 22.615 7.697 1.00 81.31 201 LEU A N 1
ATOM 1546 C CA . LEU A 1 201 ? -31.050 22.181 7.308 1.00 81.31 201 LEU A CA 1
ATOM 1547 C C . LEU A 1 201 ? -30.958 21.988 5.786 1.00 81.31 201 LEU A C 1
ATOM 1549 O O . LEU A 1 201 ? -30.006 22.436 5.150 1.00 81.31 201 LEU A O 1
ATOM 1553 N N . HIS A 1 202 ? -31.984 21.391 5.185 1.00 83.25 202 HIS A N 1
ATOM 1554 C CA . HIS A 1 202 ? -32.084 21.222 3.742 1.00 83.25 202 HIS A CA 1
ATOM 1555 C C . HIS A 1 202 ? -32.189 22.560 2.987 1.00 83.25 202 HIS A C 1
ATOM 1557 O O . HIS A 1 202 ? -31.508 22.730 1.972 1.00 83.25 202 HIS A O 1
ATOM 1563 N N . ASP A 1 203 ? -32.956 23.526 3.492 1.00 87.81 203 ASP A N 1
ATOM 1564 C CA . ASP A 1 203 ? -33.078 24.855 2.880 1.00 87.81 203 ASP A CA 1
ATOM 1565 C C . ASP A 1 203 ? -31.763 25.639 2.957 1.00 87.81 203 ASP A C 1
ATOM 1567 O O . ASP A 1 203 ? -31.323 26.213 1.957 1.00 87.81 203 ASP A O 1
ATOM 1571 N N . ILE A 1 204 ? -31.067 25.578 4.098 1.00 87.94 204 ILE A N 1
ATOM 1572 C CA . ILE A 1 204 ? -29.729 26.160 4.269 1.00 87.94 204 ILE A CA 1
ATOM 1573 C C . ILE A 1 204 ? -28.738 25.534 3.280 1.00 87.94 204 ILE A C 1
ATOM 1575 O O . ILE A 1 204 ? -27.993 26.258 2.617 1.00 87.94 204 ILE A O 1
ATOM 1579 N N . VAL A 1 205 ? -28.731 24.204 3.136 1.00 87.44 205 VAL A N 1
ATOM 1580 C CA . VAL A 1 205 ? -27.841 23.507 2.192 1.00 87.44 205 VAL A CA 1
ATOM 1581 C C . VAL A 1 205 ? -28.169 23.886 0.747 1.00 87.44 205 VAL A C 1
ATOM 1583 O O . VAL A 1 205 ? -27.250 24.181 -0.021 1.00 87.44 205 VAL A O 1
ATOM 1586 N N . ARG A 1 206 ? -29.452 23.942 0.361 1.00 86.75 206 ARG A N 1
ATOM 1587 C CA . ARG A 1 206 ? -29.871 24.412 -0.972 1.00 86.75 206 ARG A CA 1
ATOM 1588 C C . ARG A 1 206 ? -29.407 25.837 -1.231 1.00 86.75 206 ARG A C 1
ATOM 1590 O O . ARG A 1 206 ? -28.841 26.098 -2.290 1.00 86.75 206 ARG A O 1
ATOM 1597 N N . TRP A 1 207 ? -29.595 26.733 -0.268 1.00 86.12 207 TRP A N 1
ATOM 1598 C CA . TRP A 1 207 ? -29.159 28.122 -0.360 1.00 86.12 207 TRP A CA 1
ATOM 1599 C C . TRP A 1 207 ? -27.634 28.240 -0.489 1.00 86.12 207 TRP A C 1
ATOM 1601 O O . TRP A 1 207 ? -27.143 28.961 -1.358 1.00 86.12 207 TRP A O 1
ATOM 1611 N N . GLN A 1 208 ? -26.862 27.479 0.294 1.00 86.31 208 GLN A N 1
ATOM 1612 C CA . GLN A 1 208 ? -25.399 27.449 0.186 1.00 86.31 208 GLN A CA 1
ATOM 1613 C C . GLN A 1 208 ? -24.930 26.899 -1.168 1.00 86.31 208 GLN A C 1
ATOM 1615 O O . GLN A 1 208 ? -24.017 27.459 -1.778 1.00 86.31 208 GLN A O 1
ATOM 1620 N N . LEU A 1 209 ? -25.546 25.820 -1.663 1.00 81.88 209 LEU A N 1
ATOM 1621 C CA . LEU A 1 209 ? -25.246 25.256 -2.983 1.00 81.88 209 LEU A CA 1
ATOM 1622 C C . LEU A 1 209 ? -25.598 26.237 -4.104 1.00 81.88 209 LEU A C 1
ATOM 1624 O O . LEU A 1 209 ? -24.810 26.391 -5.036 1.00 81.88 209 LEU A O 1
ATOM 1628 N N . ALA A 1 210 ? -26.736 26.927 -4.003 1.00 81.50 210 ALA A N 1
ATOM 1629 C CA . ALA A 1 210 ? -27.133 27.974 -4.936 1.00 81.50 210 ALA A CA 1
ATOM 1630 C C . ALA A 1 210 ? -26.119 29.127 -4.942 1.00 81.50 210 ALA A C 1
ATOM 1632 O O . ALA A 1 210 ? -25.644 29.502 -6.010 1.00 81.50 210 ALA A O 1
ATOM 1633 N N . LYS A 1 211 ? -25.683 29.610 -3.768 1.00 80.38 211 LYS A N 1
ATOM 1634 C CA . LYS A 1 211 ? -24.621 30.626 -3.658 1.00 80.38 211 LYS A CA 1
ATOM 1635 C C . LYS A 1 211 ? -23.287 30.175 -4.253 1.00 80.38 211 LYS A C 1
ATOM 1637 O O . LYS A 1 211 ? -22.628 30.966 -4.915 1.00 80.38 211 LYS A O 1
ATOM 1642 N N . ARG A 1 212 ? -22.887 28.911 -4.062 1.00 75.00 212 ARG A N 1
ATOM 1643 C CA . ARG A 1 212 ? -21.674 28.359 -4.697 1.00 75.00 212 ARG A CA 1
ATOM 1644 C C . ARG A 1 212 ? -21.798 28.292 -6.222 1.00 75.00 212 ARG A C 1
ATOM 1646 O O . ARG A 1 212 ? -20.813 28.535 -6.909 1.00 75.00 212 ARG A O 1
ATOM 1653 N N . ARG A 1 213 ? -22.987 27.965 -6.746 1.00 78.75 213 ARG A N 1
ATOM 1654 C CA . ARG A 1 213 ? -23.274 27.911 -8.193 1.00 78.75 213 ARG A CA 1
ATOM 1655 C C . ARG A 1 213 ? -23.363 29.289 -8.839 1.00 78.75 213 ARG A C 1
ATOM 1657 O O . ARG A 1 213 ? -22.986 29.412 -9.995 1.00 78.75 213 ARG A O 1
ATOM 1664 N N . ALA A 1 214 ? -23.829 30.299 -8.105 1.00 74.38 214 ALA A N 1
ATOM 1665 C CA . ALA A 1 214 ? -23.962 31.667 -8.602 1.00 74.38 214 ALA A CA 1
ATOM 1666 C C . ALA A 1 214 ? -22.617 32.292 -9.031 1.00 74.38 214 ALA A C 1
ATOM 1668 O O . ALA A 1 214 ? -22.614 33.269 -9.772 1.00 74.38 214 ALA A O 1
ATOM 1669 N N . GLY A 1 215 ? -21.485 31.697 -8.625 1.00 61.22 215 GLY A N 1
ATOM 1670 C CA . GLY A 1 215 ? -20.147 32.186 -8.941 1.00 61.22 215 GLY A CA 1
ATOM 1671 C C . GLY A 1 215 ? -19.818 33.475 -8.183 1.00 61.22 215 GLY A C 1
ATOM 1672 O O . GLY A 1 215 ? -20.683 34.266 -7.830 1.00 61.22 215 GLY A O 1
ATOM 1673 N N . THR A 1 216 ? -18.538 33.712 -7.914 1.00 63.12 216 THR A N 1
ATOM 1674 C CA . THR A 1 216 ? -18.053 34.974 -7.320 1.00 63.12 216 THR A CA 1
ATOM 1675 C C . THR A 1 216 ? -17.691 35.996 -8.396 1.00 63.12 216 THR A C 1
ATOM 1677 O O . THR A 1 216 ? -16.854 36.872 -8.180 1.00 63.12 216 THR A O 1
ATOM 1680 N N . HIS A 1 217 ? -18.261 35.854 -9.593 1.00 60.38 217 HIS A N 1
ATOM 1681 C CA . HIS A 1 217 ? -18.004 36.775 -10.684 1.00 60.38 217 HIS A CA 1
ATOM 1682 C C . HIS A 1 217 ? -18.736 38.082 -10.393 1.00 60.38 217 HIS A C 1
ATOM 1684 O O . HIS A 1 217 ? -19.949 38.182 -10.546 1.00 60.38 217 HIS A O 1
ATOM 1690 N N . LYS A 1 218 ? -17.981 39.101 -9.976 1.00 60.47 218 LYS A N 1
ATOM 1691 C CA . LYS A 1 218 ? -18.432 40.486 -10.065 1.00 60.47 218 LYS A CA 1
ATOM 1692 C C . LYS A 1 218 ? -18.425 40.859 -11.547 1.00 60.47 218 LYS A C 1
ATOM 1694 O O . LYS A 1 218 ? -17.394 41.271 -12.077 1.00 60.47 218 LYS A O 1
ATOM 1699 N N . THR A 1 219 ? -19.543 40.677 -12.238 1.00 60.47 219 THR A N 1
ATOM 1700 C CA . THR A 1 219 ? -19.766 41.346 -13.521 1.00 60.47 219 THR A CA 1
ATOM 1701 C C . THR A 1 219 ? -19.800 42.836 -13.216 1.00 60.47 219 THR A C 1
ATOM 1703 O O . THR A 1 219 ? -20.691 43.302 -12.508 1.00 60.47 219 THR A O 1
ATOM 1706 N N . LYS A 1 220 ? -18.787 43.582 -13.669 1.00 58.53 220 LYS A N 1
ATOM 1707 C CA . LYS A 1 220 ? -18.842 45.045 -13.627 1.00 58.53 220 LYS A CA 1
ATOM 1708 C C . LYS A 1 220 ? -20.107 45.467 -14.373 1.00 58.53 220 LYS A C 1
ATOM 1710 O O . LYS A 1 220 ? -20.277 45.095 -15.534 1.00 58.53 220 LYS A O 1
ATOM 1715 N N . GLY A 1 221 ? -21.002 46.181 -13.695 1.00 59.56 221 GLY A N 1
ATOM 1716 C CA . GLY A 1 221 ? -22.136 46.815 -14.361 1.00 59.56 221 GLY A CA 1
ATOM 1717 C C . GLY A 1 221 ? -21.623 47.852 -15.357 1.00 59.56 221 GLY A C 1
ATOM 1718 O O . GLY A 1 221 ? -20.485 48.301 -15.251 1.00 59.56 221 GLY A O 1
ATOM 1719 N N . ILE A 1 222 ? -22.447 48.262 -16.318 1.00 54.94 222 ILE A N 1
ATOM 1720 C CA . ILE A 1 222 ? -22.041 49.249 -17.334 1.00 54.94 222 ILE A CA 1
ATOM 1721 C C . ILE A 1 222 ? -21.532 50.563 -16.698 1.00 54.94 222 ILE A C 1
ATOM 1723 O O . ILE A 1 222 ? -20.633 51.206 -17.231 1.00 54.94 222 ILE A O 1
ATOM 1727 N N . SER A 1 223 ? -22.036 50.893 -15.502 1.00 57.31 223 SER A N 1
ATOM 1728 C CA . SER A 1 223 ? -21.608 52.010 -14.653 1.00 57.31 223 SER A CA 1
ATOM 1729 C C . SER A 1 223 ? -20.195 51.858 -14.076 1.00 57.31 223 SER A C 1
ATOM 1731 O O . SER A 1 223 ? -19.511 52.852 -13.884 1.00 57.31 223 SER A O 1
ATOM 1733 N N . ASP A 1 224 ? -19.724 50.629 -13.843 1.00 62.44 224 ASP A N 1
ATOM 1734 C CA . ASP A 1 224 ? -18.373 50.325 -13.337 1.00 62.44 224 ASP A CA 1
ATOM 1735 C C . ASP A 1 224 ? -17.321 50.260 -14.470 1.00 62.44 224 ASP A C 1
ATOM 1737 O O . ASP A 1 224 ? -16.129 50.047 -14.219 1.00 62.44 224 ASP A O 1
ATOM 1741 N N . VAL A 1 225 ? -17.764 50.377 -15.731 1.00 61.34 225 VAL A N 1
ATOM 1742 C CA . VAL A 1 225 ? -16.948 50.335 -16.961 1.00 61.34 225 VAL A CA 1
ATOM 1743 C C . VAL A 1 225 ? -16.778 51.742 -17.570 1.00 61.34 225 VAL A C 1
ATOM 1745 O O . VAL A 1 225 ? -16.210 51.897 -18.651 1.00 61.34 225 VAL A O 1
ATOM 1748 N N . SER A 1 226 ? -17.199 52.808 -16.880 1.00 54.94 226 SER A N 1
ATOM 1749 C CA . SER A 1 226 ? -16.964 54.181 -17.340 1.00 54.94 226 SER A CA 1
ATOM 1750 C C . SER A 1 226 ? -15.475 54.540 -17.227 1.00 54.94 226 SER A C 1
ATOM 1752 O O . SER A 1 226 ? -14.957 54.759 -16.133 1.00 54.94 226 SER A O 1
ATOM 1754 N N . GLY A 1 227 ? -14.780 54.572 -18.365 1.00 57.84 227 GLY A N 1
ATOM 1755 C CA . GLY A 1 227 ? -13.367 54.968 -18.448 1.00 57.84 227 GLY A CA 1
ATOM 1756 C C . GLY A 1 227 ? -12.576 54.350 -19.605 1.00 57.84 227 GLY A C 1
ATOM 1757 O O . GLY A 1 227 ? -11.439 54.745 -19.831 1.00 57.84 227 GLY A O 1
ATOM 1758 N N . THR A 1 228 ? -13.145 53.405 -20.363 1.00 57.03 228 THR A N 1
ATOM 1759 C CA . THR A 1 228 ? -12.435 52.717 -21.468 1.00 57.03 228 THR A CA 1
ATOM 1760 C C . THR A 1 228 ? -12.815 53.181 -22.876 1.00 57.03 228 THR A C 1
ATOM 1762 O O . THR A 1 228 ? -12.221 52.718 -23.845 1.00 57.03 228 THR A O 1
ATOM 1765 N N . THR A 1 229 ? -13.731 54.142 -23.032 1.00 55.88 229 THR A N 1
ATOM 1766 C CA . THR A 1 229 ? -14.020 54.770 -24.338 1.00 55.88 229 THR A CA 1
ATOM 1767 C C . THR A 1 229 ? -12.992 55.825 -24.761 1.00 55.88 229 THR A C 1
ATOM 1769 O O . THR A 1 229 ? -13.140 56.428 -25.822 1.00 55.88 229 THR A O 1
ATOM 1772 N N . ALA A 1 230 ? -11.920 56.037 -23.992 1.00 57.41 230 ALA A N 1
ATOM 1773 C CA . ALA A 1 230 ? -10.746 56.747 -24.486 1.00 57.41 230 ALA A CA 1
ATOM 1774 C C . ALA A 1 230 ? -9.933 55.788 -25.368 1.00 57.41 230 ALA A C 1
ATOM 1776 O O . ALA A 1 230 ? -9.358 54.814 -24.879 1.00 57.41 230 ALA A O 1
ATOM 1777 N N . LYS A 1 231 ? -9.910 56.036 -26.684 1.00 58.72 231 LYS A N 1
ATOM 1778 C CA . LYS A 1 231 ? -9.067 55.262 -27.606 1.00 58.72 231 LYS A CA 1
ATOM 1779 C C . LYS A 1 231 ? -7.606 55.337 -27.128 1.00 58.72 231 LYS A C 1
ATOM 1781 O O . LYS A 1 231 ? -7.148 56.428 -26.797 1.00 58.72 231 LYS A O 1
ATOM 1786 N N . PRO A 1 232 ? -6.849 54.226 -27.138 1.00 54.66 232 PRO A N 1
ATOM 1787 C CA . PRO A 1 232 ? -5.473 54.177 -26.628 1.00 54.66 232 PRO A CA 1
ATOM 1788 C C . PRO A 1 232 ? -4.455 54.984 -27.456 1.00 54.66 232 PRO A C 1
ATOM 1790 O O . PRO A 1 232 ? -3.268 54.968 -27.151 1.00 54.66 232 PRO A O 1
ATOM 1793 N N . TYR A 1 233 ? -4.889 55.683 -28.504 1.00 68.56 233 TYR A N 1
ATOM 1794 C CA . TYR A 1 233 ? -4.049 56.551 -29.318 1.00 68.56 233 TYR A CA 1
ATOM 1795 C C . TYR A 1 233 ? -4.782 57.855 -29.648 1.00 68.56 233 TYR A C 1
ATOM 1797 O O . TYR A 1 233 ? -6.000 57.877 -29.840 1.00 68.56 233 TYR A O 1
ATOM 1805 N N . GLY A 1 234 ? -4.020 58.949 -29.731 1.00 65.25 234 GLY A N 1
ATOM 1806 C CA . GLY A 1 234 ? -4.536 60.265 -30.098 1.00 65.25 234 GLY A CA 1
ATOM 1807 C C . GLY A 1 234 ? -4.983 60.305 -31.558 1.00 65.25 234 GLY A C 1
ATOM 1808 O O . GLY A 1 234 ? -4.267 59.863 -32.458 1.00 65.25 234 GLY A O 1
ATOM 1809 N N . GLN A 1 235 ? -6.175 60.840 -31.808 1.00 72.75 235 GLN A N 1
ATOM 1810 C CA . GLN A 1 235 ? -6.681 61.027 -33.164 1.00 72.75 235 GLN A CA 1
ATOM 1811 C C . GLN A 1 235 ? -5.912 62.188 -33.815 1.00 72.75 235 GLN A C 1
ATOM 1813 O O . GLN A 1 235 ? -5.880 63.289 -33.263 1.00 72.75 235 GLN A O 1
ATOM 1818 N N . LYS A 1 236 ? -5.249 61.945 -34.956 1.00 59.88 236 LYS A N 1
ATOM 1819 C CA . LYS A 1 236 ? -4.497 62.992 -35.665 1.00 59.88 236 LYS A CA 1
ATOM 1820 C C . LYS A 1 236 ? -5.442 64.140 -36.024 1.00 59.88 236 LYS A C 1
ATOM 1822 O O . LYS A 1 236 ? -6.423 63.935 -36.735 1.00 59.88 236 LYS A O 1
ATOM 1827 N N . ARG A 1 237 ? -5.135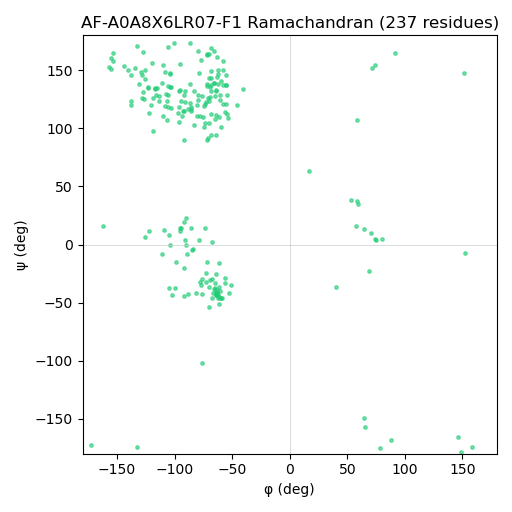 65.338 -35.526 1.00 64.19 237 ARG A N 1
ATOM 1828 C CA . ARG A 1 237 ? -5.752 66.580 -35.991 1.00 64.19 237 ARG A CA 1
ATOM 1829 C C . ARG A 1 237 ? -5.155 66.901 -37.359 1.00 64.19 237 ARG A C 1
ATOM 1831 O O . ARG A 1 237 ? -3.937 67.028 -37.473 1.00 64.19 237 ARG A O 1
ATOM 1838 N N . ASN A 1 238 ? -5.996 66.968 -38.385 1.00 63.41 238 ASN A N 1
ATOM 1839 C CA . ASN A 1 238 ? -5.597 67.580 -39.649 1.00 63.41 238 ASN A CA 1
ATOM 1840 C C . ASN A 1 238 ? -5.469 69.098 -39.426 1.00 63.41 238 ASN A C 1
ATOM 1842 O O . ASN A 1 238 ? -6.198 69.630 -38.591 1.00 63.41 238 ASN A O 1
ATOM 1846 N N . ARG A 1 239 ? -4.477 69.701 -40.098 1.00 54.88 239 ARG A N 1
ATOM 1847 C CA . ARG A 1 239 ? -3.967 71.073 -39.907 1.00 54.88 239 ARG A CA 1
ATOM 1848 C C . ARG A 1 239 ? -5.045 72.134 -39.723 1.00 54.88 239 ARG A C 1
ATOM 1850 O O . ARG A 1 239 ? -6.021 72.097 -40.500 1.00 54.88 239 ARG A O 1
#

Solvent-accessible surface area (backbone atoms only — not comparable to full-atom values): 15638 Å² total; per-residue (Å²): 135,83,82,82,69,91,81,74,80,85,60,48,64,26,30,27,71,42,73,54,66,52,77,55,104,90,46,80,42,49,21,26,37,33,32,58,55,72,67,46,81,72,47,75,42,46,47,92,83,68,75,43,78,49,75,43,74,41,64,78,88,72,95,77,77,68,81,89,74,91,78,59,20,28,30,63,66,63,52,73,35,54,34,40,85,72,70,68,49,87,50,50,57,78,81,78,85,51,76,93,47,36,74,44,80,75,81,80,63,63,68,77,77,81,63,57,69,62,88,87,63,91,63,58,43,76,40,52,66,44,78,63,84,81,77,78,70,48,75,78,51,75,40,77,90,76,35,32,37,34,31,58,37,77,72,71,53,40,52,74,71,32,47,35,80,45,62,84,50,86,92,50,82,79,67,88,89,60,72,80,74,92,66,83,82,81,67,61,58,78,75,74,64,55,81,72,62,61,68,62,56,50,51,51,50,51,51,53,52,47,56,64,70,66,50,90,74,80,74,72,51,77,80,74,57,74,78,68,88,64,67,99,62,85,80,82,79,78,133

Sequence (239 aa):
MKRINSLRRIGLLMTNIGHTAIYSDNSRMAVTLLHLSETHIVDIKGQDKCGYNSVILGTGDFKNIAKPQLEYLKKKGKGFVGVMKRHNFSGLRASHGVSIAHRSQGSTGQCQDPGRVFKGKKMAGHLGNNRITVQNMKILSIDHENSVIAVKGNNVPGFKNSYVFVRDAVKKSLHKDVPFPVGTAQLNPLIFSAKQKLSILHDIVRWQLAKRRAGTHKTKGISDVSGTTAKPYGQKRNR

pLDDT: mean 80.66, std 14.33, range [32.44, 96.75]

Radius of gyration: 29.89 Å; Cα contacts (8 Å, |Δi|>4): 296; chains: 1; bounding box: 67×93×66 Å